Protein AF-A0A956RIC8-F1 (afdb_monomer)

Structure (mmCIF, N/CA/C/O backbone):
data_AF-A0A956RIC8-F1
#
_entry.id   AF-A0A956RIC8-F1
#
loop_
_atom_site.group_PDB
_atom_site.id
_atom_site.type_symbol
_atom_site.label_atom_id
_atom_site.label_alt_id
_atom_site.label_comp_id
_atom_site.label_asym_id
_atom_site.label_entity_id
_atom_site.label_seq_id
_atom_site.pdbx_PDB_ins_code
_atom_site.Cartn_x
_atom_site.Cartn_y
_atom_site.Cartn_z
_atom_site.occupancy
_atom_site.B_iso_or_equiv
_atom_site.auth_seq_id
_atom_site.auth_comp_id
_atom_site.auth_asym_id
_atom_site.auth_atom_id
_atom_site.pdbx_PDB_model_num
ATOM 1 N N . GLN A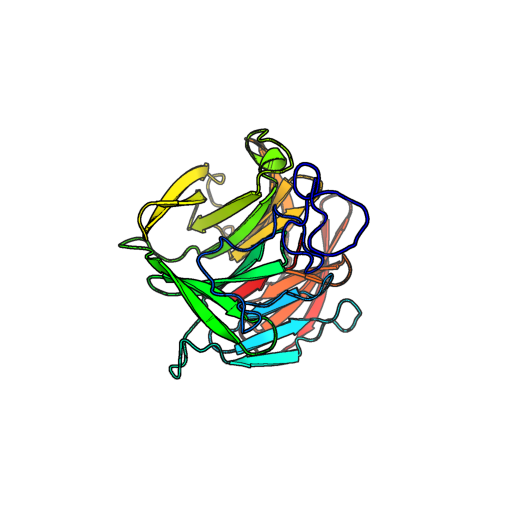 1 1 ? -23.164 -7.429 -35.133 1.00 56.31 1 GLN A N 1
ATOM 2 C CA . GLN A 1 1 ? -22.310 -7.391 -33.945 1.00 56.31 1 GLN A CA 1
ATOM 3 C C . GLN A 1 1 ? -21.106 -8.187 -34.371 1.00 56.31 1 GLN A C 1
ATOM 5 O O . GLN A 1 1 ? -21.310 -9.316 -34.809 1.00 56.31 1 GLN A O 1
ATOM 10 N N . GLU A 1 2 ? -19.976 -7.508 -34.511 1.00 66.12 2 GLU A N 1
ATOM 11 C CA . GLU A 1 2 ? -18.694 -8.196 -34.643 1.00 66.12 2 GLU A CA 1
ATOM 12 C C . GLU A 1 2 ? -18.315 -8.683 -33.236 1.00 66.12 2 GLU A C 1
ATOM 14 O O . GLU A 1 2 ? -18.907 -8.220 -32.259 1.00 66.12 2 GLU A O 1
ATOM 19 N N . ASP A 1 3 ? -17.522 -9.737 -33.209 1.00 68.31 3 ASP A N 1
ATOM 20 C CA . ASP A 1 3 ? -16.964 -10.457 -32.063 1.00 68.31 3 ASP A CA 1
ATOM 21 C C . ASP A 1 3 ? -15.498 -10.547 -32.492 1.00 68.31 3 ASP A C 1
ATOM 23 O O . ASP A 1 3 ? -15.163 -11.337 -33.382 1.00 68.31 3 ASP A O 1
ATOM 27 N N . LEU A 1 4 ? -14.728 -9.504 -32.164 1.00 66.94 4 LEU A N 1
ATOM 28 C CA . LEU A 1 4 ? -13.420 -9.255 -32.787 1.00 66.94 4 LEU A CA 1
ATOM 29 C C . LEU A 1 4 ? -12.332 -10.218 -32.302 1.00 66.94 4 LEU A C 1
ATOM 31 O O . LEU A 1 4 ? -11.297 -10.342 -32.967 1.00 66.94 4 LEU A O 1
ATOM 35 N N . ASP A 1 5 ? -12.592 -10.914 -31.207 1.00 67.06 5 ASP A N 1
ATOM 36 C CA . ASP A 1 5 ? -11.703 -11.831 -30.510 1.00 67.06 5 ASP A CA 1
ATOM 37 C C . ASP A 1 5 ? -12.203 -13.290 -30.476 1.00 67.06 5 ASP A C 1
ATOM 39 O O . ASP A 1 5 ? -11.457 -14.187 -30.071 1.00 67.06 5 ASP A O 1
ATOM 43 N N . ASP A 1 6 ? -13.391 -13.551 -31.034 1.00 72.12 6 ASP A N 1
ATOM 44 C CA . ASP A 1 6 ? -14.012 -14.869 -31.213 1.00 72.12 6 ASP A CA 1
ATOM 45 C C . ASP A 1 6 ? -14.333 -15.588 -29.875 1.00 72.12 6 ASP A C 1
ATOM 47 O O . ASP A 1 6 ? -14.319 -16.831 -29.806 1.00 72.12 6 ASP A O 1
ATOM 51 N N . ASP A 1 7 ? -14.644 -14.849 -28.804 1.00 66.88 7 ASP A N 1
ATOM 52 C CA . ASP A 1 7 ? -14.987 -15.411 -27.487 1.00 66.88 7 ASP A CA 1
ATOM 53 C C . ASP A 1 7 ? -16.476 -15.838 -27.376 1.00 66.88 7 ASP A C 1
ATOM 55 O O . ASP A 1 7 ? -16.863 -16.656 -26.523 1.00 66.88 7 ASP A O 1
ATOM 59 N N . GLY A 1 8 ? -17.308 -15.383 -28.321 1.00 74.56 8 GLY A N 1
ATOM 60 C CA . GLY A 1 8 ? -18.736 -15.675 -28.414 1.00 74.56 8 GLY A CA 1
ATOM 61 C C . GLY A 1 8 ? -19.659 -14.599 -27.827 1.00 74.56 8 GLY A C 1
ATOM 62 O O . GLY A 1 8 ? -20.890 -14.773 -27.877 1.00 74.56 8 GLY A O 1
ATOM 63 N N . LEU A 1 9 ? -19.112 -13.512 -27.287 1.00 69.88 9 LEU A N 1
ATOM 64 C CA . LEU A 1 9 ? -19.772 -12.246 -26.993 1.00 69.88 9 LEU A CA 1
ATOM 65 C C . LEU A 1 9 ? -19.537 -11.302 -28.181 1.00 69.88 9 LEU A C 1
ATOM 67 O O . LEU A 1 9 ? -18.598 -11.430 -28.938 1.00 69.88 9 LEU A O 1
ATOM 71 N N . GLY A 1 10 ? -20.480 -10.408 -28.471 1.00 71.06 10 GLY A N 1
ATOM 72 C CA . GLY A 1 10 ? -20.269 -9.451 -29.565 1.00 71.06 10 GLY A CA 1
ATOM 73 C C . GLY A 1 10 ? -19.883 -8.097 -29.000 1.00 71.06 10 GLY A C 1
ATOM 74 O O . GLY A 1 10 ? -20.582 -7.676 -28.085 1.00 71.06 10 GLY A O 1
ATOM 75 N N . ASP A 1 11 ? -18.968 -7.343 -29.618 1.00 65.62 11 ASP A N 1
ATOM 76 C CA . ASP A 1 11 ? -18.315 -6.113 -29.114 1.00 65.62 11 ASP A CA 1
ATOM 77 C C . ASP A 1 11 ? -19.235 -5.101 -28.388 1.00 65.62 11 ASP A C 1
ATOM 79 O O . ASP A 1 11 ? -18.821 -4.350 -27.514 1.00 65.62 11 ASP A O 1
ATOM 83 N N . ALA A 1 12 ? -20.513 -4.997 -28.779 1.00 62.72 12 ALA A N 1
ATOM 84 C CA . ALA A 1 12 ? -21.488 -4.093 -28.143 1.00 62.72 12 ALA A CA 1
ATOM 85 C C . ALA A 1 12 ? -22.069 -4.607 -26.806 1.00 62.72 12 ALA A C 1
ATOM 87 O O . ALA A 1 12 ? -22.770 -3.877 -26.104 1.00 62.72 12 ALA A O 1
ATOM 88 N N . CYS A 1 13 ? -21.854 -5.879 -26.507 1.00 66.00 13 CYS A N 1
ATOM 89 C CA . CYS A 1 13 ? -22.206 -6.588 -25.281 1.00 66.00 13 CYS A CA 1
ATOM 90 C C . CYS A 1 13 ? -20.977 -7.285 -24.689 1.00 66.00 13 CYS A C 1
ATOM 92 O O . CYS A 1 13 ? -21.145 -8.036 -23.730 1.00 66.00 13 CYS A O 1
ATOM 94 N N . ASP A 1 14 ? -19.810 -7.057 -25.28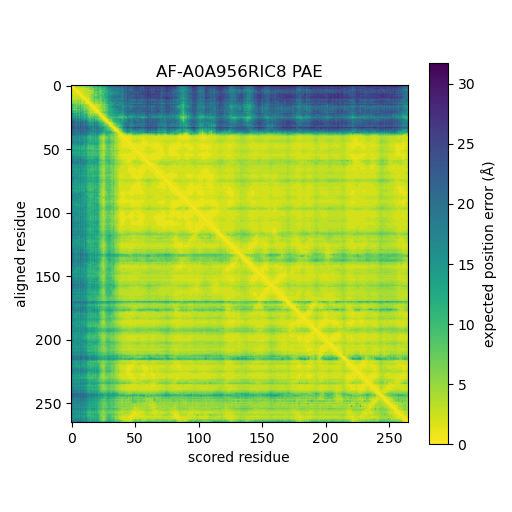8 1.00 63.50 14 ASP A N 1
ATOM 95 C CA . ASP A 1 14 ? -18.551 -7.607 -24.849 1.00 63.50 14 ASP A CA 1
ATOM 96 C C . ASP A 1 14 ? -17.974 -6.696 -23.775 1.00 63.50 14 ASP A C 1
ATOM 98 O O . ASP A 1 14 ? -17.779 -5.499 -24.033 1.00 63.50 14 ASP A O 1
ATOM 102 N N . PRO A 1 15 ? -17.817 -7.193 -22.542 1.00 65.25 15 PRO A N 1
ATOM 103 C CA . PRO A 1 15 ? -17.091 -6.467 -21.543 1.00 65.25 15 PRO A CA 1
ATOM 104 C C . PRO A 1 15 ? -15.585 -6.490 -21.804 1.00 65.25 15 PRO A C 1
ATOM 106 O O . PRO A 1 15 ? -14.951 -5.793 -21.054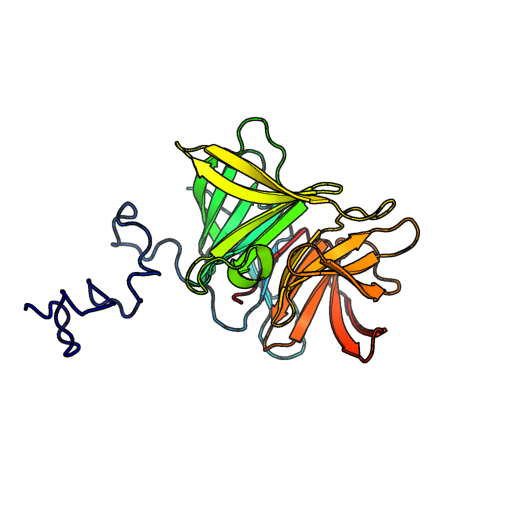 1.00 65.25 15 PRO A O 1
ATOM 109 N N . ASP A 1 16 ? -15.015 -7.208 -22.771 1.00 63.50 16 ASP A N 1
ATOM 110 C CA . ASP A 1 16 ? -13.586 -7.237 -23.139 1.00 63.50 16 ASP A CA 1
ATOM 111 C C . ASP A 1 16 ? -13.475 -6.904 -24.636 1.00 63.50 16 ASP A C 1
ATOM 113 O O . ASP A 1 16 ? -13.736 -7.727 -25.504 1.00 63.50 16 ASP A O 1
ATOM 117 N N . LYS A 1 17 ? -13.234 -5.636 -24.982 1.00 62.25 17 LYS A N 1
ATOM 118 C CA . LYS A 1 17 ? -13.501 -5.192 -26.359 1.00 62.25 17 LYS A CA 1
ATOM 119 C C . LYS A 1 17 ? -12.395 -5.578 -27.343 1.00 62.25 17 LYS A C 1
ATOM 121 O O . LYS A 1 17 ? -12.618 -5.512 -28.559 1.00 62.25 17 LYS A O 1
ATOM 126 N N . ASP A 1 18 ? -11.201 -5.871 -26.849 1.00 62.44 18 ASP A N 1
ATOM 127 C CA . ASP A 1 18 ? -10.052 -6.224 -27.676 1.00 62.44 18 ASP A CA 1
ATOM 128 C C . ASP A 1 18 ? -9.576 -7.672 -27.504 1.00 62.44 18 ASP A C 1
ATOM 130 O O . ASP A 1 18 ? -8.763 -8.127 -28.319 1.00 62.44 18 ASP A O 1
ATOM 134 N N . GLY A 1 19 ? -10.152 -8.411 -26.553 1.00 59.00 19 GLY A N 1
ATOM 135 C CA . GLY A 1 19 ? -10.019 -9.855 -26.431 1.00 59.00 19 GLY A CA 1
ATOM 136 C C . GLY A 1 19 ? -8.717 -10.321 -25.823 1.00 59.00 19 GLY A C 1
ATOM 137 O O . GLY A 1 19 ? -8.204 -11.397 -26.167 1.00 59.00 19 GLY A O 1
ATOM 138 N N . ASP A 1 20 ? -8.127 -9.498 -24.963 1.00 60.47 20 ASP A N 1
ATOM 139 C CA . ASP A 1 20 ? -6.913 -9.850 -24.238 1.00 60.47 20 ASP A CA 1
ATOM 140 C C . ASP A 1 20 ? -7.195 -10.656 -22.949 1.00 60.47 20 ASP A C 1
ATOM 142 O O . ASP A 1 20 ? -6.266 -11.174 -22.310 1.00 60.47 20 ASP A O 1
ATOM 146 N N . GLY A 1 21 ? -8.475 -10.859 -22.623 1.00 59.53 21 GLY A N 1
ATOM 147 C CA . GLY A 1 21 ? -8.969 -11.566 -21.450 1.00 59.53 21 GLY A CA 1
ATOM 148 C C . GLY A 1 21 ? -9.183 -10.666 -20.229 1.00 59.53 21 GLY A C 1
ATOM 149 O O . GLY A 1 21 ? -9.412 -11.204 -19.134 1.00 59.53 21 GLY A O 1
ATOM 150 N N . LEU A 1 22 ? -9.067 -9.339 -20.367 1.00 56.16 22 LEU A N 1
ATOM 151 C CA . LEU A 1 22 ? -9.335 -8.352 -19.324 1.00 56.16 22 LEU A CA 1
ATOM 152 C C . LEU A 1 22 ? -10.698 -7.684 -19.538 1.00 56.16 22 LEU A C 1
ATOM 154 O O . LEU A 1 22 ? -11.062 -7.237 -20.613 1.00 56.16 22 LEU A O 1
ATOM 158 N N . GLU A 1 23 ? -11.464 -7.551 -18.457 1.00 59.88 23 GLU A N 1
ATOM 159 C CA . GLU A 1 23 ? -12.694 -6.758 -18.485 1.00 59.88 23 GLU A CA 1
ATOM 160 C C . GLU A 1 23 ? -12.341 -5.287 -18.812 1.00 59.88 23 GLU A C 1
ATOM 162 O O . GLU A 1 23 ? -11.420 -4.750 -18.217 1.00 59.88 23 GLU A O 1
ATOM 167 N N . LEU A 1 24 ? -13.100 -4.605 -19.672 1.00 58.72 24 LEU A N 1
ATOM 168 C CA . LEU A 1 24 ? -13.085 -3.185 -20.079 1.00 58.72 24 LEU A CA 1
ATOM 169 C C . LEU A 1 24 ? -12.909 -2.228 -18.903 1.00 58.72 24 LEU A C 1
ATOM 171 O O . LEU A 1 24 ? -12.375 -1.133 -19.054 1.00 58.72 24 LEU A O 1
ATOM 175 N N . HIS A 1 25 ? -13.398 -2.605 -17.720 1.00 60.66 25 HIS A N 1
ATOM 176 C CA . HIS A 1 25 ? -13.208 -1.814 -16.504 1.00 60.66 25 HIS A CA 1
ATOM 177 C C . HIS A 1 25 ? -11.747 -1.814 -16.010 1.00 60.66 25 HIS A C 1
ATOM 179 O O . HIS A 1 25 ? -11.343 -0.940 -15.249 1.00 60.66 25 HIS A O 1
ATOM 185 N N . CYS A 1 26 ? -10.974 -2.786 -16.474 1.00 64.62 26 CYS A N 1
ATOM 186 C CA . CYS A 1 26 ? -9.554 -2.997 -16.271 1.00 64.62 26 CYS A CA 1
ATOM 187 C C . CYS A 1 26 ? -8.721 -2.920 -17.546 1.00 64.62 26 CYS A C 1
ATOM 189 O O . CYS A 1 26 ? -7.513 -3.148 -17.473 1.00 64.62 26 CYS A O 1
ATOM 191 N N . GLU A 1 27 ? -9.321 -2.524 -18.670 1.00 56.94 27 GLU A N 1
ATOM 192 C CA . GLU A 1 27 ? -8.553 -2.022 -19.797 1.00 56.94 27 GLU A CA 1
ATOM 193 C C . GLU A 1 27 ? -7.858 -0.736 -19.333 1.00 56.94 27 GLU A C 1
ATOM 195 O O . GLU A 1 27 ? -8.525 0.258 -19.000 1.00 56.94 27 GLU A O 1
ATOM 200 N N . PRO A 1 28 ? -6.518 -0.712 -19.262 1.00 52.00 28 PRO A N 1
ATOM 201 C CA . PRO A 1 28 ? -5.836 0.534 -19.020 1.00 52.00 28 PRO A CA 1
ATOM 202 C C . PRO A 1 28 ? -6.230 1.500 -20.127 1.00 52.00 28 PRO A C 1
ATOM 204 O O . PRO A 1 28 ? -6.234 1.146 -21.305 1.00 52.00 28 PRO A O 1
ATOM 207 N N . VAL A 1 29 ? -6.592 2.723 -19.733 1.00 49.59 29 VAL A N 1
ATOM 208 C CA . VAL A 1 29 ? -6.998 3.793 -20.648 1.00 49.59 29 VAL A CA 1
ATOM 209 C C . VAL A 1 29 ? -6.107 3.731 -21.888 1.00 49.59 29 VAL A C 1
ATOM 211 O O . VAL A 1 29 ? -4.886 3.778 -21.739 1.00 49.59 29 VAL A O 1
ATOM 214 N N . ALA A 1 30 ? -6.710 3.632 -23.078 1.00 45.97 30 ALA A N 1
ATOM 215 C CA . ALA A 1 30 ? -6.096 3.449 -24.407 1.00 45.97 30 ALA A CA 1
ATOM 216 C C . ALA A 1 30 ? -4.967 4.445 -24.806 1.00 45.97 30 ALA A C 1
ATOM 218 O O . ALA A 1 30 ? -4.598 4.569 -25.972 1.00 45.97 30 ALA A O 1
ATOM 219 N N . ALA A 1 31 ? -4.444 5.216 -23.854 1.00 45.31 31 ALA A N 1
ATOM 220 C CA . ALA A 1 31 ? -3.236 6.018 -23.909 1.00 45.31 31 ALA A CA 1
ATOM 221 C C . ALA A 1 31 ? -1.935 5.198 -23.784 1.00 45.31 31 ALA A C 1
ATOM 223 O O . ALA A 1 31 ? -0.868 5.742 -24.079 1.00 45.31 31 ALA A O 1
ATOM 224 N N . TRP A 1 32 ? -1.985 3.934 -23.356 1.00 53.81 32 TRP A N 1
ATOM 225 C CA . TRP A 1 32 ? -0.826 3.039 -23.399 1.00 53.81 32 TRP A CA 1
ATOM 226 C C . TRP A 1 32 ? -0.926 2.194 -24.666 1.00 53.81 32 TRP A C 1
ATOM 228 O O . TRP A 1 32 ? -1.690 1.248 -24.721 1.00 53.81 32 TRP A O 1
ATOM 238 N N . ASP A 1 33 ? -0.203 2.590 -25.712 1.00 50.31 33 ASP A N 1
ATOM 239 C CA . ASP A 1 33 ? -0.069 1.822 -26.957 1.00 50.31 33 ASP A CA 1
ATOM 240 C C . ASP A 1 33 ? 0.446 0.405 -26.600 1.00 50.31 33 ASP A C 1
ATOM 242 O O . ASP A 1 33 ? 1.587 0.250 -26.154 1.00 50.31 33 ASP A O 1
ATOM 246 N N . LEU A 1 34 ? -0.448 -0.590 -26.671 1.00 48.19 34 LEU A N 1
ATOM 247 C CA . LEU A 1 34 ? -0.428 -1.883 -25.958 1.00 48.19 34 LEU A CA 1
ATOM 248 C C . LEU A 1 34 ? 0.622 -2.906 -26.436 1.00 48.19 34 LEU A C 1
ATOM 250 O O . LEU A 1 34 ? 0.563 -4.072 -26.058 1.00 48.19 34 LEU A O 1
ATOM 254 N N . ASP A 1 35 ? 1.633 -2.510 -27.204 1.00 56.84 35 ASP A N 1
ATOM 255 C CA . ASP A 1 35 ? 2.585 -3.479 -27.769 1.00 56.84 35 ASP A CA 1
ATOM 256 C C . ASP A 1 35 ? 3.532 -4.127 -26.725 1.00 56.84 35 ASP A C 1
ATOM 258 O O . ASP A 1 35 ? 4.197 -5.113 -27.040 1.00 56.84 35 ASP A O 1
ATOM 262 N N . ASP A 1 36 ? 3.588 -3.634 -25.476 1.00 59.72 36 ASP A N 1
ATOM 263 C CA . ASP A 1 36 ? 4.657 -3.986 -24.519 1.00 59.72 36 ASP A CA 1
ATOM 264 C C . ASP A 1 36 ? 4.210 -4.468 -23.114 1.00 59.72 36 ASP A C 1
ATOM 266 O O . ASP A 1 36 ? 5.053 -4.534 -22.215 1.00 59.72 36 ASP A O 1
ATOM 270 N N . ALA A 1 37 ? 2.932 -4.810 -22.887 1.00 64.31 37 ALA A N 1
ATOM 271 C CA . ALA A 1 37 ? 2.438 -5.318 -21.589 1.00 64.31 37 ALA A CA 1
ATOM 272 C C . ALA A 1 37 ? 2.772 -4.409 -20.380 1.00 64.31 37 ALA A C 1
ATOM 274 O O . ALA A 1 37 ? 3.133 -4.876 -19.301 1.00 64.31 37 ALA A O 1
ATOM 275 N N . ARG A 1 38 ? 2.686 -3.085 -20.558 1.00 77.81 38 ARG A N 1
ATOM 276 C CA . ARG A 1 38 ? 2.983 -2.090 -19.515 1.00 77.81 38 ARG A CA 1
ATOM 277 C C . ARG A 1 38 ? 1.689 -1.596 -18.872 1.00 77.81 38 ARG A C 1
ATOM 279 O O . ARG A 1 38 ? 0.761 -1.282 -19.611 1.00 77.81 38 ARG A O 1
ATOM 286 N N . PRO A 1 39 ? 1.638 -1.448 -17.540 1.00 84.25 39 PRO A N 1
ATOM 287 C CA . PRO A 1 39 ? 2.655 -1.772 -16.540 1.00 84.25 39 PRO A CA 1
ATOM 288 C C . PRO A 1 39 ? 2.661 -3.252 -16.130 1.00 84.25 39 PRO A C 1
ATOM 290 O O . PRO A 1 39 ? 3.413 -3.610 -15.243 1.00 84.25 39 PRO A O 1
ATOM 293 N N . GLY A 1 40 ? 1.876 -4.131 -16.747 1.00 88.38 40 GLY A N 1
ATOM 294 C CA . GLY A 1 40 ? 1.755 -5.526 -16.317 1.00 88.38 40 GLY A CA 1
ATOM 295 C C . GLY A 1 40 ? 0.803 -5.675 -15.126 1.00 88.38 40 GLY A C 1
ATOM 296 O O . GLY A 1 40 ? 0.250 -4.693 -14.632 1.00 88.38 40 GLY A O 1
ATOM 297 N N . VAL A 1 41 ? 0.590 -6.915 -14.679 1.00 90.88 41 VAL A N 1
ATOM 298 C CA . VAL A 1 41 ? -0.444 -7.257 -13.686 1.00 90.88 41 VAL A CA 1
ATOM 299 C C . VAL A 1 41 ? 0.185 -7.942 -12.477 1.00 90.88 41 VAL A C 1
ATOM 301 O O . VAL A 1 41 ? 0.888 -8.946 -12.603 1.00 90.88 41 VAL A O 1
ATOM 304 N N . ALA A 1 42 ? -0.062 -7.394 -11.289 1.00 94.75 42 ALA A N 1
ATOM 305 C CA . ALA A 1 42 ? 0.389 -7.947 -10.023 1.00 94.75 42 ALA A CA 1
ATOM 306 C C . ALA A 1 42 ? -0.240 -9.327 -9.779 1.00 94.75 42 ALA A C 1
ATOM 308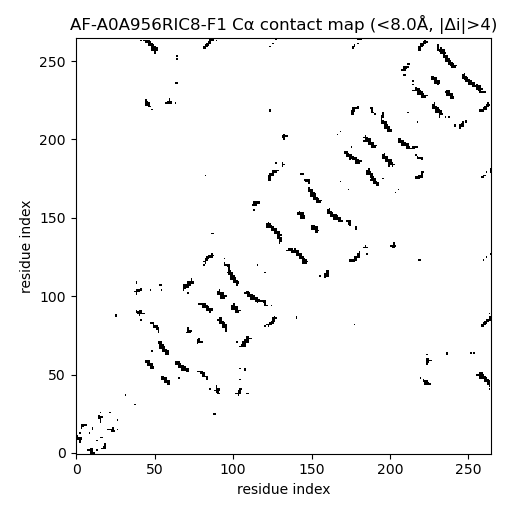 O O . ALA A 1 42 ? -1.437 -9.543 -9.993 1.00 94.75 42 ALA A O 1
ATOM 309 N N . ALA A 1 43 ? 0.568 -10.274 -9.302 1.00 94.31 43 ALA A N 1
ATOM 310 C CA . ALA A 1 43 ? 0.108 -11.634 -9.065 1.00 94.31 43 ALA A CA 1
ATOM 311 C C . ALA A 1 43 ? -0.964 -11.670 -7.953 1.00 94.31 43 ALA A C 1
ATOM 313 O O . ALA A 1 43 ? -0.775 -11.066 -6.892 1.00 94.31 43 ALA A O 1
ATOM 314 N N . PRO A 1 44 ? -2.082 -12.396 -8.141 1.00 92.62 44 PRO A N 1
ATOM 315 C CA . PRO A 1 44 ? -3.136 -12.469 -7.136 1.00 92.62 44 PRO A CA 1
ATOM 316 C C . PRO A 1 44 ? -2.651 -13.183 -5.869 1.00 92.62 44 PRO A C 1
ATOM 318 O O . PRO A 1 44 ? -1.906 -14.163 -5.928 1.00 92.62 44 PRO A O 1
ATOM 321 N N . GLY A 1 45 ? -3.104 -12.702 -4.709 1.00 94.88 45 GLY A N 1
ATOM 322 C CA . GLY A 1 45 ? -2.761 -13.270 -3.403 1.00 94.88 45 GLY A CA 1
ATOM 323 C C . GLY A 1 45 ? -1.310 -13.052 -2.959 1.00 94.88 45 GLY A C 1
ATOM 324 O O . GLY A 1 45 ? -0.932 -13.567 -1.908 1.00 94.88 45 GLY A O 1
ATOM 325 N N . VAL A 1 46 ? -0.509 -12.313 -3.728 1.00 97.00 46 VAL A N 1
ATOM 326 C CA . VAL A 1 46 ? 0.857 -11.906 -3.381 1.00 97.00 46 VAL A CA 1
ATOM 327 C C . VAL A 1 46 ? 0.816 -10.504 -2.775 1.00 97.00 46 VAL A C 1
ATOM 329 O O . VAL A 1 46 ? 0.098 -9.636 -3.272 1.00 97.00 46 VAL A O 1
ATOM 332 N N . ALA A 1 47 ? 1.614 -10.276 -1.731 1.00 97.94 47 ALA A N 1
ATOM 333 C CA . ALA A 1 47 ? 1.897 -8.921 -1.267 1.00 97.94 47 ALA A CA 1
ATOM 334 C C . ALA A 1 47 ? 3.167 -8.393 -1.940 1.00 97.94 47 ALA A C 1
ATOM 336 O O . ALA A 1 47 ? 4.164 -9.108 -2.062 1.00 97.94 47 ALA A O 1
ATOM 337 N N . TYR A 1 48 ? 3.133 -7.131 -2.342 1.00 98.38 48 TYR A N 1
ATOM 338 C CA . TYR A 1 48 ? 4.266 -6.378 -2.852 1.00 98.38 48 TYR A CA 1
ATOM 339 C C . TYR A 1 48 ? 4.695 -5.363 -1.803 1.00 98.38 48 TYR A C 1
ATOM 341 O O . TYR A 1 48 ? 3.857 -4.743 -1.159 1.00 98.38 48 TYR A O 1
ATOM 349 N N . VAL A 1 49 ? 5.999 -5.213 -1.613 1.00 98.06 49 VAL A N 1
ATOM 350 C CA . VAL A 1 49 ? 6.576 -4.370 -0.559 1.00 98.06 49 VAL A CA 1
ATOM 351 C C . VAL A 1 49 ? 7.803 -3.632 -1.067 1.00 98.06 49 VAL A C 1
ATOM 353 O O . VAL A 1 49 ? 8.508 -4.132 -1.944 1.00 98.06 49 VAL A O 1
ATOM 356 N N . THR A 1 50 ? 8.061 -2.446 -0.520 1.00 98.19 50 THR A N 1
ATOM 357 C CA . THR A 1 50 ? 9.194 -1.591 -0.897 1.00 98.19 50 THR A CA 1
ATOM 358 C C . THR A 1 50 ? 10.009 -1.165 0.322 1.00 98.19 50 THR A C 1
ATOM 360 O O . THR A 1 50 ? 9.463 -0.890 1.390 1.00 98.19 50 THR A O 1
ATOM 363 N N . ASP A 1 51 ? 11.329 -1.078 0.151 1.00 97.50 51 ASP A N 1
ATOM 364 C CA . ASP A 1 51 ? 12.249 -0.417 1.093 1.00 97.50 51 ASP A CA 1
ATOM 365 C C . ASP A 1 51 ? 12.575 1.042 0.692 1.00 97.50 51 ASP A C 1
ATOM 367 O O . ASP A 1 51 ? 13.371 1.741 1.330 1.00 97.50 51 ASP A O 1
ATOM 371 N N . GLY A 1 52 ? 11.965 1.517 -0.394 1.00 97.31 52 GLY A N 1
ATOM 372 C CA . GLY A 1 52 ? 12.308 2.757 -1.076 1.00 97.31 52 GLY A CA 1
ATOM 373 C C . GLY A 1 52 ? 12.923 2.508 -2.447 1.00 97.31 52 GLY A C 1
ATOM 374 O O . GLY A 1 52 ? 12.469 3.076 -3.429 1.00 97.31 52 GLY A O 1
ATOM 375 N N . ALA A 1 53 ? 13.951 1.671 -2.546 1.00 97.94 53 ALA A N 1
ATOM 376 C CA . ALA A 1 53 ? 14.730 1.498 -3.775 1.00 97.94 53 ALA A CA 1
ATOM 377 C C . ALA A 1 53 ? 14.368 0.222 -4.547 1.00 97.94 53 ALA A C 1
ATOM 379 O O . ALA A 1 53 ? 14.522 0.162 -5.770 1.00 97.94 53 ALA A O 1
ATOM 380 N N . GLN A 1 54 ? 13.913 -0.803 -3.836 1.00 98.38 54 GLN A N 1
ATOM 381 C CA . GLN A 1 54 ? 13.755 -2.154 -4.339 1.00 98.38 54 GLN A CA 1
ATOM 382 C C . GLN A 1 54 ? 12.331 -2.655 -4.079 1.00 98.38 54 GLN A C 1
ATOM 384 O O . GLN A 1 54 ? 11.794 -2.527 -2.981 1.00 98.38 54 GLN A O 1
ATOM 389 N N . LEU A 1 55 ? 11.743 -3.266 -5.106 1.00 98.56 55 LEU A N 1
ATOM 390 C CA . LEU A 1 55 ? 10.500 -4.018 -5.023 1.00 98.56 55 LEU A CA 1
ATOM 391 C C . LEU A 1 55 ? 10.787 -5.431 -4.517 1.00 98.56 55 LEU A C 1
ATOM 393 O O . LEU A 1 55 ? 11.703 -6.117 -4.995 1.00 98.56 55 LEU A O 1
ATOM 397 N N . TYR A 1 56 ? 9.946 -5.875 -3.597 1.00 98.50 56 TYR A N 1
ATOM 398 C CA . TYR A 1 56 ? 9.918 -7.212 -3.035 1.00 98.50 56 TYR A CA 1
ATOM 399 C C . TYR A 1 56 ? 8.528 -7.816 -3.214 1.00 98.50 56 TYR A C 1
ATOM 401 O O . TYR A 1 56 ? 7.529 -7.103 -3.310 1.00 98.50 56 TYR A O 1
ATOM 409 N N . ARG A 1 57 ? 8.468 -9.146 -3.215 1.00 97.62 57 ARG A N 1
ATOM 410 C CA . ARG A 1 57 ? 7.224 -9.917 -3.177 1.00 97.62 57 ARG A CA 1
ATOM 411 C C . ARG A 1 57 ? 7.204 -10.841 -1.967 1.00 97.62 57 ARG A C 1
ATOM 413 O O . ARG A 1 57 ? 8.240 -11.391 -1.594 1.00 97.62 57 ARG A O 1
ATOM 420 N N . VAL A 1 58 ? 6.028 -11.065 -1.403 1.00 97.94 58 VAL A N 1
ATOM 421 C CA . VAL A 1 58 ? 5.792 -12.032 -0.330 1.00 97.94 58 VAL A CA 1
ATOM 422 C C . VAL A 1 58 ? 4.831 -13.092 -0.842 1.00 97.94 58 VAL A C 1
ATOM 424 O O . VAL A 1 58 ? 3.701 -12.790 -1.227 1.00 97.94 58 VAL A O 1
ATOM 427 N N . ASP A 1 59 ? 5.296 -14.340 -0.850 1.00 96.75 59 ASP A N 1
ATOM 428 C CA . ASP A 1 59 ? 4.499 -15.477 -1.300 1.00 96.75 59 ASP A CA 1
ATOM 429 C C . ASP A 1 59 ? 3.232 -15.646 -0.434 1.00 96.75 59 ASP A C 1
ATOM 431 O O . ASP A 1 59 ? 3.274 -15.401 0.774 1.00 96.75 59 ASP A O 1
ATOM 435 N N . PRO A 1 60 ? 2.115 -16.145 -1.003 1.00 95.00 60 PRO A N 1
ATOM 436 C CA . PRO A 1 60 ? 0.847 -16.330 -0.285 1.00 95.00 60 PRO A CA 1
ATOM 437 C C . PRO A 1 60 ? 0.909 -17.353 0.854 1.00 95.00 60 PRO A C 1
ATOM 439 O O . PRO A 1 60 ? -0.063 -17.530 1.579 1.00 95.00 60 PRO A O 1
ATOM 442 N N . ASN A 1 61 ? 2.015 -18.082 0.985 1.00 94.44 61 ASN A N 1
ATOM 443 C CA . ASN A 1 61 ? 2.172 -19.138 1.969 1.00 94.44 61 ASN A CA 1
ATOM 444 C C . ASN A 1 61 ? 3.334 -18.806 2.915 1.00 94.44 61 ASN A C 1
ATOM 446 O O . ASN A 1 61 ? 4.324 -18.205 2.483 1.00 94.44 61 ASN A O 1
ATOM 450 N N . PRO A 1 62 ? 3.278 -19.267 4.178 1.00 93.56 62 PRO A N 1
ATOM 451 C CA . PRO A 1 62 ? 4.415 -19.199 5.082 1.00 93.56 62 PRO A CA 1
ATOM 452 C C . PRO A 1 62 ? 5.690 -19.755 4.417 1.00 93.56 62 PRO A C 1
ATOM 454 O O . PRO A 1 62 ? 5.620 -20.755 3.694 1.00 93.56 62 PRO A O 1
ATOM 457 N N . PRO A 1 63 ? 6.861 -19.146 4.665 1.00 95.94 63 PRO A N 1
ATOM 458 C CA . PRO A 1 63 ? 7.155 -18.321 5.836 1.00 95.94 63 PRO A CA 1
ATOM 459 C C . PRO A 1 63 ? 6.991 -16.802 5.642 1.00 95.94 63 PRO A C 1
ATOM 461 O O . PRO A 1 63 ? 7.575 -16.069 6.421 1.00 95.94 63 PRO A O 1
ATOM 464 N N . TYR A 1 64 ? 6.270 -16.305 4.628 1.00 95.88 64 TYR A N 1
ATOM 465 C CA . TYR A 1 64 ? 6.057 -14.857 4.405 1.00 95.88 64 TYR A CA 1
ATOM 466 C C . TYR A 1 64 ? 7.343 -14.007 4.396 1.00 95.88 64 TYR A C 1
ATOM 468 O O . TYR A 1 64 ? 7.348 -12.848 4.804 1.00 95.88 64 TYR A O 1
ATOM 476 N N . VAL A 1 65 ? 8.451 -14.585 3.931 1.00 96.00 65 VAL A N 1
ATOM 477 C CA . VAL A 1 65 ? 9.732 -13.882 3.823 1.00 96.00 65 VAL A CA 1
ATOM 478 C C . VAL A 1 65 ? 9.746 -13.092 2.512 1.00 96.00 65 VAL A C 1
ATOM 480 O O . VAL A 1 65 ? 9.613 -13.716 1.454 1.00 96.00 65 VAL A O 1
ATOM 483 N N . PRO A 1 66 ? 9.942 -11.760 2.548 1.00 97.50 66 PRO A N 1
ATOM 484 C CA . PRO A 1 66 ? 10.053 -10.957 1.337 1.00 97.50 66 PRO A CA 1
ATOM 485 C C . PRO A 1 66 ? 11.213 -11.419 0.446 1.00 97.50 66 PRO A C 1
ATOM 487 O O . PRO A 1 66 ? 12.345 -11.596 0.900 1.00 97.50 66 PRO A O 1
ATOM 490 N N . GLN A 1 67 ? 10.929 -11.612 -0.840 1.00 97.69 67 GLN A N 1
ATOM 491 C CA . GLN A 1 67 ? 11.898 -11.970 -1.874 1.00 97.69 67 GLN A CA 1
ATOM 492 C C . GLN A 1 67 ? 12.125 -10.765 -2.792 1.00 97.69 67 GLN A C 1
ATOM 494 O O . GLN A 1 67 ? 11.141 -10.180 -3.249 1.00 97.69 67 GLN A O 1
ATOM 499 N N . PRO A 1 68 ? 13.380 -10.390 -3.097 1.00 98.12 68 PRO A N 1
ATOM 500 C CA . PRO A 1 68 ? 13.647 -9.281 -4.003 1.00 98.12 68 PRO A CA 1
ATOM 501 C C . PRO A 1 68 ? 13.133 -9.605 -5.408 1.00 98.12 68 PRO A C 1
ATOM 503 O O . PRO A 1 68 ? 13.330 -10.714 -5.910 1.00 98.12 68 PRO A O 1
ATOM 506 N N . VAL A 1 69 ? 12.495 -8.619 -6.034 1.00 98.06 69 VAL A N 1
ATOM 507 C CA . VAL A 1 69 ? 1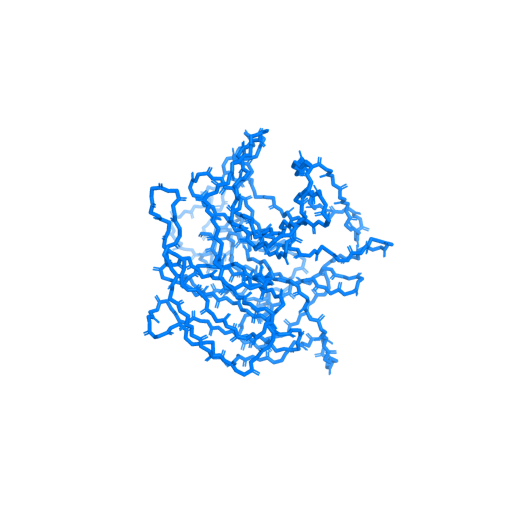1.994 -8.686 -7.410 1.00 98.06 69 VAL A CA 1
ATOM 508 C C . VAL A 1 69 ? 12.886 -7.854 -8.326 1.00 98.06 69 VAL A C 1
ATOM 510 O O . VAL A 1 69 ? 13.706 -8.411 -9.052 1.00 98.06 69 VAL A O 1
ATOM 513 N N . ALA A 1 70 ? 12.793 -6.524 -8.244 1.00 98.00 70 ALA A N 1
ATOM 514 C CA . ALA A 1 70 ? 13.573 -5.600 -9.064 1.00 98.00 70 ALA A CA 1
ATOM 515 C C . ALA A 1 70 ? 13.737 -4.223 -8.401 1.00 98.00 70 ALA A C 1
ATOM 517 O O . ALA A 1 70 ? 12.937 -3.841 -7.552 1.00 98.00 70 ALA A O 1
ATOM 518 N N . ALA A 1 71 ? 14.780 -3.486 -8.778 1.00 98.38 71 ALA A N 1
ATOM 519 C CA . ALA A 1 71 ? 14.930 -2.090 -8.373 1.00 98.38 71 ALA A CA 1
ATOM 520 C C . ALA A 1 71 ? 13.936 -1.209 -9.141 1.00 98.38 71 ALA A C 1
ATOM 522 O O . ALA A 1 71 ? 13.662 -1.476 -10.313 1.00 98.38 71 ALA A O 1
ATOM 523 N N . PHE A 1 72 ? 13.436 -0.145 -8.514 1.00 98.38 72 PHE A N 1
ATOM 524 C CA . PHE A 1 72 ? 12.547 0.783 -9.206 1.00 98.38 72 PHE A CA 1
ATOM 525 C C . PHE A 1 72 ? 13.319 1.679 -10.174 1.00 98.38 72 PHE A C 1
ATOM 527 O O . PHE A 1 72 ? 14.342 2.273 -9.817 1.00 98.38 72 PHE A O 1
ATOM 534 N N . THR A 1 73 ? 12.816 1.807 -11.402 1.00 97.81 73 THR A N 1
ATOM 535 C CA . THR A 1 73 ? 13.430 2.644 -12.443 1.00 97.81 73 THR A CA 1
ATOM 536 C C . THR A 1 73 ? 12.392 3.447 -13.215 1.00 97.81 73 THR A C 1
ATOM 538 O O . THR A 1 73 ? 11.288 2.974 -13.424 1.00 97.81 73 THR A O 1
ATOM 541 N N . GLU A 1 74 ? 12.727 4.647 -13.676 1.00 95.56 74 GLU A N 1
ATOM 542 C CA . GLU A 1 74 ? 11.948 5.410 -14.657 1.00 95.56 74 GLU A CA 1
ATOM 543 C C . GLU A 1 74 ? 12.840 5.654 -15.880 1.00 95.56 74 GLU A C 1
ATOM 545 O O . GLU A 1 74 ? 13.822 6.398 -15.829 1.00 95.56 74 GLU A O 1
ATOM 550 N N . GLY A 1 75 ? 12.552 4.955 -16.981 1.00 93.06 75 GLY A N 1
ATOM 551 C CA . GLY A 1 75 ? 13.518 4.823 -18.072 1.00 93.06 75 GLY A CA 1
ATOM 552 C C . GLY A 1 75 ? 14.770 4.076 -17.601 1.00 93.06 75 GLY A C 1
ATOM 553 O O . GLY A 1 75 ? 14.672 2.929 -17.177 1.00 93.06 75 GLY A O 1
ATOM 554 N N . ASP A 1 76 ? 15.930 4.732 -17.663 1.00 95.81 76 ASP A N 1
ATOM 555 C CA . ASP A 1 76 ? 17.214 4.182 -17.198 1.00 95.81 76 ASP A CA 1
ATOM 556 C C . ASP A 1 76 ? 17.628 4.715 -15.809 1.00 95.81 76 ASP A C 1
ATOM 558 O O . ASP A 1 76 ? 18.705 4.385 -15.304 1.00 95.81 76 ASP A O 1
ATOM 562 N N . GLU A 1 77 ? 16.812 5.574 -15.189 1.00 97.69 77 GLU A N 1
ATOM 563 C CA . GLU A 1 77 ? 17.135 6.214 -13.913 1.00 97.69 77 GLU A CA 1
ATOM 564 C C . GLU A 1 77 ? 16.517 5.450 -12.744 1.00 97.69 77 GLU A C 1
ATOM 566 O O . GLU A 1 77 ? 15.332 5.134 -12.759 1.00 97.69 77 GLU A O 1
ATOM 571 N N . ALA A 1 78 ? 17.305 5.173 -11.704 1.00 98.00 78 ALA A N 1
ATOM 572 C CA . ALA A 1 78 ? 16.778 4.608 -10.466 1.00 98.00 78 ALA A CA 1
ATOM 573 C C . ALA A 1 78 ? 15.899 5.639 -9.742 1.00 98.00 78 ALA A C 1
ATOM 575 O O . ALA A 1 78 ? 16.291 6.801 -9.596 1.00 98.00 78 ALA A O 1
ATOM 576 N N . VAL A 1 79 ? 14.741 5.206 -9.246 1.00 98.12 79 VAL A N 1
ATOM 577 C CA . VAL A 1 79 ? 13.806 6.055 -8.494 1.00 98.12 79 VAL A CA 1
ATOM 578 C C . VAL A 1 79 ? 13.525 5.465 -7.115 1.00 98.12 79 VAL A C 1
ATOM 580 O O . VAL A 1 79 ? 13.683 4.268 -6.905 1.00 98.12 79 VAL A O 1
ATOM 583 N N . SER A 1 80 ? 13.125 6.316 -6.166 1.00 97.75 80 SER A N 1
ATOM 584 C CA . SER A 1 80 ? 12.704 5.882 -4.831 1.00 97.75 80 SER A CA 1
ATOM 585 C C . SER A 1 80 ? 11.182 5.896 -4.738 1.00 97.75 80 SER A C 1
ATOM 587 O O . SER A 1 80 ? 10.593 6.962 -4.890 1.00 97.75 80 SER A O 1
ATOM 589 N N . VAL A 1 81 ? 10.561 4.755 -4.452 1.00 97.94 81 VAL A N 1
ATOM 590 C CA . VAL A 1 81 ? 9.114 4.590 -4.259 1.00 97.94 81 VAL A CA 1
ATOM 591 C C . VAL A 1 81 ? 8.813 4.453 -2.769 1.00 97.94 81 VAL A C 1
ATOM 593 O O . VAL A 1 81 ? 9.309 3.539 -2.114 1.00 97.94 81 VAL A O 1
ATOM 596 N N . LEU A 1 82 ? 8.039 5.398 -2.241 1.00 96.81 82 LEU A N 1
ATOM 597 C CA . LEU A 1 82 ? 7.733 5.545 -0.819 1.00 96.81 82 LEU A CA 1
ATOM 598 C C . LEU A 1 82 ? 6.570 4.646 -0.400 1.00 96.81 82 LEU A C 1
ATOM 600 O O . LEU A 1 82 ? 6.757 3.838 0.495 1.00 96.81 82 LEU A O 1
ATOM 604 N N . GLU A 1 83 ? 5.444 4.738 -1.108 1.00 97.12 83 GLU A N 1
ATOM 605 C CA . GLU A 1 83 ? 4.250 3.917 -0.869 1.00 97.12 83 GLU A CA 1
ATOM 606 C C . GLU A 1 83 ? 3.861 3.151 -2.124 1.00 97.12 83 GLU A C 1
ATOM 608 O O . GLU A 1 83 ? 4.178 3.578 -3.242 1.00 97.12 83 GLU A O 1
ATOM 613 N N . LEU A 1 84 ? 3.145 2.045 -1.931 1.00 97.81 84 LEU A N 1
ATOM 614 C CA . LEU A 1 84 ? 2.597 1.215 -2.997 1.00 97.81 84 LEU A CA 1
ATOM 615 C C . LEU A 1 84 ? 1.081 1.119 -2.851 1.00 97.81 84 LEU A C 1
ATOM 617 O O . LEU A 1 84 ? 0.557 1.126 -1.751 1.00 97.81 84 LEU A O 1
ATOM 621 N N . ALA A 1 85 ? 0.381 0.965 -3.967 1.00 97.31 85 ALA A N 1
ATOM 622 C CA . ALA A 1 85 ? -1.021 0.570 -3.987 1.00 97.31 85 ALA A CA 1
ATOM 623 C C . ALA A 1 85 ? -1.255 -0.343 -5.189 1.00 97.31 85 ALA A C 1
ATOM 625 O O . ALA A 1 85 ? -0.534 -0.258 -6.178 1.00 97.31 85 ALA A O 1
ATOM 626 N N . ILE A 1 86 ? -2.237 -1.232 -5.124 1.00 96.44 86 ILE A N 1
ATOM 627 C CA . ILE A 1 86 ? -2.620 -2.067 -6.265 1.00 96.44 86 ILE A CA 1
ATOM 628 C C . ILE A 1 86 ? -4.104 -1.842 -6.489 1.00 96.44 86 ILE A C 1
ATOM 630 O O . ILE A 1 86 ? -4.878 -2.012 -5.553 1.00 96.44 86 ILE A O 1
ATOM 634 N N . ASP A 1 87 ? -4.468 -1.434 -7.700 1.00 94.00 87 ASP A N 1
ATOM 635 C CA . ASP A 1 87 ? -5.871 -1.276 -8.077 1.00 94.00 87 ASP A CA 1
ATOM 636 C C . ASP A 1 87 ? -6.534 -2.645 -8.308 1.00 94.00 87 ASP A C 1
ATOM 638 O O . ASP A 1 87 ? -5.881 -3.699 -8.362 1.00 94.00 87 ASP A O 1
ATOM 642 N N . ARG A 1 88 ? -7.853 -2.656 -8.482 1.00 90.31 88 ARG A N 1
ATOM 643 C CA . ARG A 1 88 ? -8.619 -3.886 -8.741 1.00 90.31 88 ARG A CA 1
ATOM 644 C C . ARG A 1 88 ? -8.173 -4.650 -9.993 1.00 90.31 88 ARG A C 1
ATOM 646 O O . ARG A 1 88 ? -8.418 -5.860 -10.100 1.00 90.31 88 ARG A O 1
ATOM 653 N N . CYS A 1 89 ? -7.508 -3.961 -10.913 1.00 88.56 89 CYS A N 1
ATOM 654 C CA . CYS A 1 89 ? -6.990 -4.484 -12.171 1.00 88.56 89 CYS A CA 1
ATOM 655 C C . CYS A 1 89 ? -5.599 -5.105 -12.014 1.00 88.56 89 CYS A C 1
ATOM 657 O O . CYS A 1 89 ? -5.115 -5.798 -12.906 1.00 88.56 89 CYS A O 1
ATOM 659 N N . GLY A 1 90 ? -4.990 -4.949 -10.838 1.00 92.12 90 GLY A N 1
ATOM 660 C CA . GLY A 1 90 ? -3.670 -5.467 -10.529 1.00 92.12 90 GLY A CA 1
ATOM 661 C C . GLY A 1 90 ? -2.545 -4.542 -10.984 1.00 92.12 90 GLY A C 1
ATOM 662 O O . GLY A 1 90 ? -1.389 -4.963 -10.950 1.00 92.12 90 GLY A O 1
ATOM 663 N N . VAL A 1 91 ? -2.831 -3.304 -11.390 1.00 93.31 91 VAL A N 1
ATOM 664 C CA . VAL A 1 91 ? -1.785 -2.331 -11.697 1.00 93.31 91 VAL A CA 1
ATOM 665 C C . VAL A 1 91 ? -1.139 -1.885 -10.392 1.00 93.31 91 VAL A C 1
ATOM 667 O O . VAL A 1 91 ? -1.776 -1.293 -9.516 1.00 93.31 91 VAL A O 1
ATOM 670 N N . LEU A 1 92 ? 0.161 -2.153 -10.274 1.00 96.44 92 LEU A N 1
ATOM 671 C CA . LEU A 1 92 ? 0.962 -1.681 -9.158 1.00 96.44 92 LEU A CA 1
ATOM 672 C C . LEU A 1 92 ? 1.244 -0.190 -9.339 1.00 96.44 92 LEU A C 1
ATOM 674 O O . LEU A 1 92 ? 1.956 0.230 -10.248 1.00 96.44 92 LEU A O 1
ATOM 678 N N . HIS A 1 93 ? 0.699 0.608 -8.443 1.00 97.06 93 HIS A N 1
ATOM 679 C CA . HIS A 1 93 ? 0.960 2.026 -8.320 1.00 97.06 93 HIS A CA 1
ATOM 680 C C . HIS A 1 93 ? 2.010 2.267 -7.243 1.00 97.06 93 HIS A C 1
ATOM 682 O O . HIS A 1 93 ? 2.090 1.544 -6.250 1.00 97.06 93 HIS A O 1
ATOM 688 N N . GLY A 1 94 ? 2.807 3.309 -7.434 1.00 97.06 94 GLY A N 1
ATOM 689 C CA . GLY A 1 94 ? 3.760 3.775 -6.440 1.00 97.06 94 GLY A CA 1
ATOM 690 C C . GLY A 1 94 ? 3.720 5.287 -6.320 1.00 97.06 94 GLY A C 1
ATOM 691 O O . GLY A 1 94 ? 3.423 5.982 -7.291 1.00 97.06 94 GLY A O 1
ATOM 692 N N . VAL A 1 95 ? 4.051 5.823 -5.151 1.00 96.94 95 VAL A N 1
ATOM 693 C CA . VAL A 1 95 ? 4.258 7.267 -4.986 1.00 96.94 95 VAL A CA 1
ATOM 694 C C . VAL A 1 95 ? 5.711 7.562 -4.658 1.00 96.94 95 VAL A C 1
ATOM 696 O O . VAL A 1 95 ? 6.355 6.848 -3.894 1.00 96.94 95 VAL A O 1
ATOM 699 N N . ARG A 1 96 ? 6.238 8.640 -5.229 1.00 96.06 96 ARG A N 1
ATOM 700 C CA . ARG A 1 96 ? 7.544 9.197 -4.872 1.00 96.06 96 ARG A CA 1
ATOM 701 C C . ARG A 1 96 ? 7.427 10.688 -4.607 1.00 96.06 96 ARG A C 1
ATOM 703 O O . ARG A 1 96 ? 6.367 11.284 -4.797 1.00 96.06 96 ARG A O 1
ATOM 710 N N . GLU A 1 97 ? 8.537 11.315 -4.233 1.00 94.56 97 GLU A N 1
ATOM 711 C CA . GLU A 1 97 ? 8.606 12.774 -4.182 1.00 94.56 97 GLU A CA 1
ATOM 712 C C . GLU A 1 97 ? 8.185 13.378 -5.534 1.00 94.56 97 GLU A C 1
ATOM 714 O O . GLU A 1 97 ? 8.847 13.199 -6.557 1.00 94.56 97 GLU A O 1
ATOM 719 N N . GLY A 1 98 ? 7.050 14.080 -5.534 1.00 94.31 98 GLY A N 1
ATOM 720 C CA . GLY A 1 98 ? 6.563 14.852 -6.673 1.00 94.31 98 GLY A CA 1
ATOM 721 C C . GLY A 1 98 ? 5.761 14.095 -7.738 1.00 94.31 98 GLY A C 1
ATOM 722 O O . GLY A 1 98 ? 5.203 14.768 -8.604 1.00 94.31 98 GLY A O 1
ATOM 723 N N . ALA A 1 99 ? 5.646 12.760 -7.706 1.00 96.38 99 ALA A N 1
ATOM 724 C CA . ALA A 1 99 ? 4.879 12.024 -8.725 1.00 96.38 99 ALA A CA 1
ATOM 725 C C . ALA A 1 99 ? 4.194 10.735 -8.231 1.00 96.38 99 ALA A C 1
ATOM 727 O O . ALA A 1 99 ? 4.751 9.993 -7.419 1.00 96.38 99 ALA A O 1
ATOM 728 N N . LEU A 1 100 ? 3.006 10.469 -8.785 1.00 96.38 100 LEU A N 1
ATOM 729 C CA . LEU A 1 100 ? 2.350 9.162 -8.793 1.00 96.38 100 LEU A CA 1
ATOM 730 C C . LEU A 1 100 ? 2.843 8.376 -10.005 1.00 96.38 100 LEU A C 1
ATOM 732 O O . LEU A 1 100 ? 2.965 8.931 -11.100 1.00 96.38 100 LEU A O 1
ATOM 736 N N . LEU A 1 101 ? 3.112 7.095 -9.804 1.00 96.25 101 LEU A N 1
ATOM 737 C CA . LEU A 1 101 ? 3.693 6.187 -10.778 1.00 96.25 101 LEU A CA 1
ATOM 738 C C . LEU A 1 101 ? 2.769 4.981 -10.986 1.00 96.25 101 LEU A C 1
ATOM 740 O O . LEU A 1 101 ? 2.166 4.504 -10.028 1.00 96.25 101 LEU A O 1
ATOM 744 N N . ALA A 1 102 ? 2.744 4.445 -12.203 1.00 95.38 102 ALA A N 1
ATOM 745 C CA . ALA A 1 102 ? 2.461 3.031 -12.446 1.00 95.38 102 ALA A CA 1
ATOM 746 C C . ALA A 1 102 ? 3.801 2.301 -12.543 1.00 95.38 102 ALA A C 1
ATOM 748 O O . ALA A 1 102 ? 4.717 2.825 -13.172 1.00 95.38 102 ALA A O 1
ATOM 749 N N . CYS A 1 103 ? 3.933 1.119 -11.956 1.00 96.44 103 CYS A N 1
ATOM 750 C CA . CYS A 1 103 ? 5.170 0.347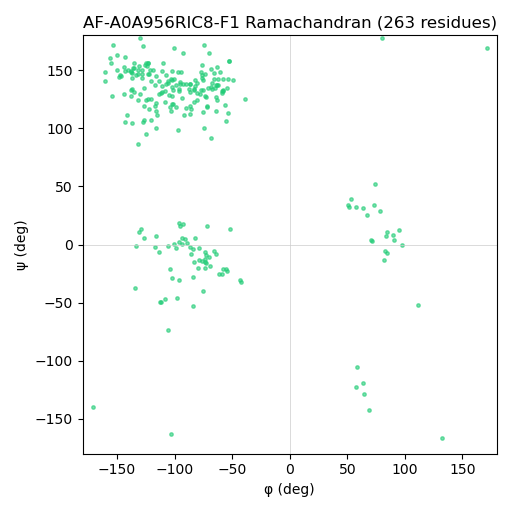 -11.918 1.00 96.44 103 CYS A CA 1
ATOM 751 C C . CYS A 1 103 ? 4.926 -1.109 -12.311 1.00 96.44 103 CYS A C 1
ATOM 753 O O . CYS A 1 103 ? 3.886 -1.683 -12.002 1.00 96.44 103 CYS A O 1
ATOM 755 N N . HIS A 1 104 ? 5.909 -1.725 -12.961 1.00 95.62 104 HIS A N 1
ATOM 756 C CA . HIS A 1 104 ? 5.823 -3.112 -13.374 1.00 95.62 104 HIS A CA 1
ATOM 757 C C . HIS A 1 104 ? 6.143 -4.057 -12.221 1.00 95.62 104 HIS A C 1
ATOM 759 O O . HIS A 1 104 ? 7.238 -3.981 -11.653 1.00 95.62 104 HIS A O 1
ATOM 765 N N . PRO A 1 105 ? 5.237 -4.989 -11.882 1.00 96.69 105 PRO A N 1
ATOM 766 C CA . PRO A 1 105 ? 5.359 -5.792 -10.674 1.00 96.69 105 PRO A CA 1
ATOM 767 C C . PRO A 1 105 ? 6.466 -6.847 -10.758 1.00 96.69 105 PRO A C 1
ATOM 769 O O . PRO A 1 105 ? 6.854 -7.383 -9.727 1.00 96.69 105 PRO A O 1
ATOM 772 N N . GLU A 1 106 ? 6.981 -7.167 -11.949 1.00 96.12 106 GLU A N 1
ATOM 773 C CA . GLU A 1 106 ? 8.060 -8.159 -12.112 1.00 96.12 106 GLU A CA 1
ATOM 774 C C . GLU A 1 106 ? 9.444 -7.555 -12.378 1.00 96.12 106 GLU A C 1
ATOM 776 O O . GLU A 1 106 ? 10.449 -8.228 -12.154 1.00 96.12 106 GLU A O 1
ATOM 781 N N . ASP A 1 107 ? 9.520 -6.311 -12.861 1.00 96.62 107 ASP A N 1
ATOM 782 C CA . ASP A 1 107 ? 10.791 -5.716 -13.300 1.00 96.62 107 ASP A CA 1
ATOM 783 C C . ASP A 1 107 ? 11.046 -4.293 -12.781 1.00 96.62 107 ASP A C 1
ATOM 785 O O . ASP A 1 107 ? 12.125 -3.749 -13.010 1.00 96.62 107 ASP A O 1
ATOM 789 N N . GLY A 1 108 ? 10.106 -3.715 -12.025 1.00 96.88 108 GLY A N 1
ATOM 790 C CA . GLY A 1 108 ? 10.290 -2.450 -11.315 1.00 96.88 108 GLY A CA 1
ATOM 791 C C . GLY A 1 108 ? 10.334 -1.207 -12.206 1.00 96.88 108 GLY A C 1
ATOM 792 O O . GLY A 1 108 ? 10.541 -0.108 -11.689 1.00 96.88 108 GLY A O 1
ATOM 793 N N . ARG A 1 109 ? 10.141 -1.323 -13.527 1.00 96.31 109 ARG A N 1
ATOM 794 C CA . ARG A 1 109 ? 10.044 -0.148 -14.406 1.00 96.31 109 ARG A CA 1
ATOM 795 C C . ARG A 1 109 ? 8.772 0.629 -14.103 1.00 96.31 109 ARG A C 1
ATOM 797 O O . ARG A 1 109 ? 7.705 0.042 -14.009 1.00 96.31 109 ARG A O 1
ATOM 804 N N . CYS A 1 110 ? 8.885 1.939 -13.985 1.00 96.25 110 CYS A N 1
ATOM 805 C CA . CYS A 1 110 ? 7.823 2.844 -13.600 1.00 96.25 110 CYS A CA 1
ATOM 806 C C . CYS A 1 110 ? 7.615 3.946 -14.642 1.00 96.25 110 CYS A C 1
ATOM 808 O O . CYS A 1 110 ? 8.537 4.350 -15.356 1.00 96.25 110 CYS A O 1
ATOM 810 N N . TRP A 1 111 ? 6.391 4.463 -14.677 1.00 94.38 111 TRP A N 1
ATOM 811 C CA . TRP A 1 111 ? 5.935 5.543 -15.542 1.00 94.38 111 TRP A CA 1
ATOM 812 C C . TRP A 1 111 ? 5.179 6.568 -14.704 1.00 94.38 111 TRP A C 1
ATOM 814 O O . TRP A 1 111 ? 4.211 6.217 -14.028 1.00 94.38 111 TRP A O 1
ATOM 824 N N . ALA A 1 112 ? 5.600 7.833 -14.745 1.00 94.62 112 ALA A N 1
ATOM 825 C CA . ALA A 1 112 ? 4.858 8.904 -14.093 1.00 94.62 112 ALA A CA 1
ATOM 826 C C . ALA A 1 112 ? 3.466 9.087 -14.718 1.00 94.62 112 ALA A C 1
ATOM 828 O O . ALA A 1 112 ? 3.335 9.286 -15.926 1.00 94.62 112 ALA A O 1
ATOM 829 N N . LEU A 1 113 ? 2.439 9.054 -13.870 1.00 92.56 113 LEU A N 1
ATOM 830 C CA . LEU A 1 113 ? 1.037 9.249 -14.241 1.00 92.56 113 LEU A CA 1
ATOM 831 C C . LEU A 1 113 ? 0.585 10.687 -13.985 1.00 92.56 113 LEU A C 1
ATOM 833 O O . LEU A 1 113 ? -0.044 11.312 -14.835 1.00 92.56 113 LEU A O 1
ATOM 837 N N . ALA A 1 114 ? 0.919 11.216 -12.808 1.00 94.25 114 ALA A N 1
ATOM 838 C CA . ALA A 1 114 ? 0.489 12.535 -12.367 1.00 94.25 114 ALA A CA 1
ATOM 839 C C . ALA A 1 114 ? 1.522 13.172 -11.435 1.00 94.25 114 ALA A C 1
ATOM 841 O O . ALA A 1 114 ? 2.223 12.487 -10.687 1.00 94.25 114 ALA A O 1
ATOM 842 N N . SER A 1 115 ? 1.593 14.501 -11.459 1.00 95.19 115 SER A N 1
ATOM 843 C CA . SER A 1 115 ? 2.396 15.282 -10.520 1.00 95.19 115 SER A CA 1
ATOM 844 C C . SER A 1 115 ? 1.666 15.446 -9.187 1.00 95.19 115 SER A C 1
ATOM 846 O O . SER A 1 115 ? 0.472 15.739 -9.158 1.00 95.19 115 SER A O 1
ATOM 848 N N . LEU A 1 116 ? 2.391 15.341 -8.074 1.00 93.06 116 LEU A N 1
ATOM 849 C CA . LEU A 1 116 ? 1.864 15.706 -6.752 1.00 93.06 116 LEU A CA 1
ATOM 850 C C . LEU A 1 116 ? 1.764 17.233 -6.570 1.00 93.06 116 LEU A C 1
ATOM 852 O O . LEU A 1 116 ? 1.126 17.709 -5.630 1.00 93.06 116 LEU A O 1
ATOM 856 N N . GLY A 1 117 ? 2.369 18.018 -7.469 1.00 90.75 117 GLY A N 1
ATOM 857 C CA . GLY A 1 117 ? 2.432 19.471 -7.358 1.00 90.75 117 GLY A CA 1
ATOM 858 C C . GLY A 1 117 ? 3.238 19.908 -6.133 1.00 90.75 117 GLY A C 1
ATOM 859 O O . GLY A 1 117 ? 4.368 19.472 -5.938 1.00 90.75 117 GLY A O 1
ATOM 860 N N . GLU A 1 118 ? 2.657 20.789 -5.316 1.00 88.75 118 GLU A N 1
ATOM 861 C CA . GLU A 1 118 ? 3.246 21.229 -4.040 1.00 88.75 118 GLU A CA 1
ATOM 862 C C . GLU A 1 118 ? 2.883 20.304 -2.865 1.00 88.75 118 GLU A C 1
ATOM 864 O O . GLU A 1 118 ? 3.324 20.538 -1.738 1.00 88.75 118 GLU A O 1
ATOM 869 N N . ASN A 1 119 ? 2.076 19.264 -3.101 1.00 88.69 119 ASN A N 1
ATOM 870 C CA . ASN A 1 119 ? 1.665 18.346 -2.048 1.00 88.69 119 ASN A CA 1
ATOM 871 C C . ASN A 1 119 ? 2.812 17.400 -1.681 1.00 88.69 119 ASN A C 1
ATOM 873 O O . ASN A 1 119 ? 3.552 16.914 -2.538 1.00 88.69 119 ASN A O 1
ATOM 877 N N . ALA A 1 120 ? 2.936 17.117 -0.386 1.00 90.94 120 ALA A N 1
ATOM 8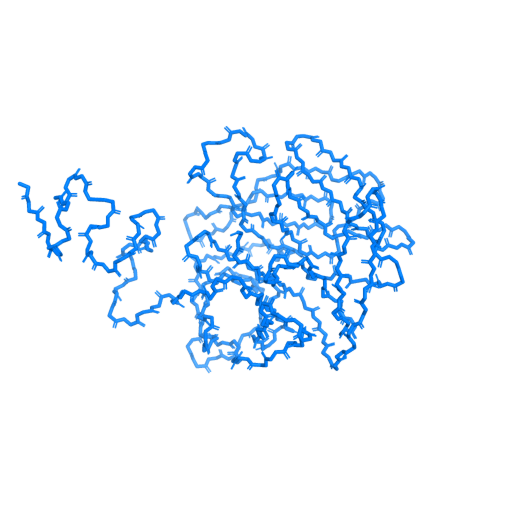78 C CA . ALA A 1 120 ? 3.806 16.053 0.086 1.00 90.94 120 ALA A CA 1
ATOM 879 C C . ALA A 1 120 ? 3.234 14.684 -0.331 1.00 90.94 120 ALA A C 1
ATOM 881 O O . ALA A 1 120 ? 2.010 14.550 -0.447 1.00 90.94 120 ALA A O 1
ATOM 882 N N . PRO A 1 121 ? 4.086 13.665 -0.538 1.00 91.94 121 PRO A N 1
ATOM 883 C CA . PRO A 1 121 ? 3.601 12.307 -0.721 1.00 91.94 121 PRO A CA 1
ATOM 884 C C . PRO A 1 121 ? 2.782 11.865 0.499 1.00 91.94 121 PRO A C 1
ATOM 886 O O . PRO A 1 121 ? 3.119 12.240 1.630 1.00 91.94 121 PRO A O 1
ATOM 889 N N . PRO A 1 122 ? 1.692 11.107 0.287 1.00 94.00 122 PRO A N 1
ATOM 890 C CA . PRO A 1 122 ? 0.988 10.485 1.392 1.00 94.00 122 PRO A CA 1
ATOM 891 C C . PRO A 1 122 ? 1.913 9.471 2.086 1.00 94.00 122 PRO A C 1
ATOM 893 O O . PRO A 1 122 ? 2.833 8.944 1.469 1.00 94.00 122 PRO A O 1
ATOM 896 N N . GLN A 1 123 ? 1.667 9.243 3.374 1.00 94.19 123 GLN A N 1
ATOM 897 C CA . GLN A 1 123 ? 2.357 8.271 4.236 1.00 94.19 123 GLN A CA 1
ATOM 898 C C . GLN A 1 123 ? 1.697 6.885 4.204 1.00 94.19 123 GLN A C 1
ATOM 900 O O . GLN A 1 123 ? 2.072 6.008 4.965 1.00 94.19 123 GLN A O 1
ATOM 905 N N . GLY A 1 124 ? 0.640 6.747 3.411 1.00 94.38 124 GLY A N 1
ATOM 906 C CA . GLY A 1 124 ? -0.043 5.497 3.145 1.00 94.38 124 GLY A CA 1
ATOM 907 C C . GLY A 1 124 ? -0.852 5.656 1.870 1.00 94.38 124 GLY A C 1
ATOM 908 O O . GLY A 1 124 ? -1.418 6.730 1.618 1.00 94.38 124 GLY A O 1
ATOM 909 N N . LEU A 1 125 ? -0.872 4.617 1.044 1.00 96.25 125 LEU A N 1
ATOM 910 C CA . LEU A 1 125 ? -1.545 4.640 -0.250 1.00 96.25 125 LEU A CA 1
ATOM 911 C C . LEU A 1 125 ? -2.308 3.333 -0.442 1.00 96.25 125 LEU A C 1
ATOM 913 O O . LEU A 1 125 ? -1.785 2.259 -0.184 1.00 96.25 125 LEU A O 1
ATOM 917 N N . SER A 1 126 ? -3.557 3.399 -0.892 1.00 96.50 126 SER A N 1
ATOM 918 C CA . SER A 1 126 ? -4.305 2.179 -1.203 1.00 96.50 126 SER A CA 1
ATOM 919 C C . SER A 1 126 ? -5.465 2.470 -2.123 1.00 96.50 126 SER A C 1
ATOM 921 O O . SER A 1 126 ? -6.048 3.551 -2.061 1.00 96.50 126 SER A O 1
ATOM 923 N N . PHE A 1 127 ? -5.808 1.503 -2.957 1.00 95.50 127 PHE A N 1
ATOM 924 C CA . PHE A 1 127 ? -7.083 1.511 -3.646 1.00 95.50 127 PHE A CA 1
ATOM 925 C C . PHE A 1 127 ? -8.112 0.784 -2.789 1.00 95.50 127 PHE A C 1
ATOM 927 O O . PHE A 1 127 ? -7.794 -0.230 -2.168 1.00 95.50 127 PHE A O 1
ATOM 934 N N . VAL A 1 128 ? -9.320 1.338 -2.714 1.00 94.00 128 VAL A N 1
ATOM 935 C CA . VAL A 1 128 ? -10.421 0.722 -1.971 1.00 94.00 128 VAL A CA 1
ATOM 936 C C . VAL A 1 128 ? -11.729 0.818 -2.743 1.00 94.00 128 VAL A C 1
ATOM 938 O O . VAL A 1 128 ? -11.971 1.818 -3.430 1.00 94.00 128 VAL A O 1
ATOM 941 N N . ASP A 1 129 ? -12.611 -0.161 -2.556 1.00 92.19 129 ASP A N 1
ATOM 942 C CA . ASP A 1 129 ? -14.001 -0.077 -3.012 1.00 92.19 129 ASP A CA 1
ATOM 943 C C . ASP A 1 129 ? -14.688 1.170 -2.417 1.00 92.19 129 ASP A C 1
ATOM 945 O O . ASP A 1 129 ? -14.803 1.348 -1.195 1.00 92.19 129 ASP A O 1
ATOM 949 N N . GLY A 1 130 ? -15.163 2.060 -3.291 1.00 88.69 130 GLY A N 1
ATOM 950 C CA . GLY A 1 130 ? -15.831 3.298 -2.909 1.00 88.69 130 GLY A CA 1
ATOM 951 C C . GLY A 1 130 ? -17.115 3.066 -2.109 1.00 88.69 130 GLY A C 1
ATOM 952 O O . GLY A 1 130 ? -17.483 3.901 -1.271 1.00 88.69 130 GLY A O 1
ATOM 953 N N . ALA A 1 131 ? -17.760 1.906 -2.270 1.00 90.19 131 ALA A N 1
ATOM 954 C CA . ALA A 1 131 ? -18.922 1.517 -1.479 1.00 90.19 131 ALA A CA 1
ATOM 955 C C . ALA A 1 131 ? -18.621 1.465 0.032 1.00 90.19 131 ALA A C 1
ATOM 957 O O . ALA A 1 131 ? -19.534 1.668 0.839 1.00 90.19 131 ALA A O 1
ATOM 958 N N . LEU A 1 132 ? -17.358 1.252 0.430 1.00 88.62 132 LEU A N 1
ATOM 959 C CA . LEU A 1 132 ? -16.932 1.205 1.834 1.00 88.62 132 LEU A CA 1
ATOM 960 C C . LEU A 1 132 ? -16.884 2.584 2.515 1.00 88.62 132 LEU A C 1
ATOM 962 O O . LEU A 1 132 ? -16.908 2.653 3.750 1.00 88.62 132 LEU A O 1
ATOM 966 N N . LEU A 1 133 ? -16.812 3.677 1.745 1.00 86.25 133 LEU A N 1
ATOM 967 C CA . LEU A 1 133 ? -16.572 5.025 2.278 1.00 86.25 133 LEU A CA 1
ATOM 968 C C . LEU A 1 133 ? -17.762 5.970 2.139 1.00 86.25 133 LEU A C 1
ATOM 970 O O . LEU A 1 133 ? -18.131 6.636 3.101 1.00 86.25 133 LEU A O 1
ATOM 974 N N . ASP A 1 134 ? -18.358 6.072 0.956 1.00 84.12 134 ASP A N 1
ATOM 975 C CA . ASP A 1 134 ? -19.422 7.052 0.699 1.00 84.12 134 ASP A CA 1
ATOM 976 C C . ASP A 1 134 ? -20.660 6.435 0.037 1.00 84.12 134 ASP A C 1
ATOM 978 O O . ASP A 1 134 ? -21.580 7.150 -0.371 1.00 84.12 134 ASP A O 1
ATOM 982 N N . GLY A 1 135 ? -20.716 5.100 -0.017 1.00 83.12 135 GLY A N 1
ATOM 983 C CA . GLY A 1 135 ? -21.795 4.377 -0.678 1.00 83.12 135 GLY A CA 1
ATOM 984 C C . GLY A 1 135 ? -21.791 4.571 -2.194 1.00 83.12 135 GLY A C 1
ATOM 985 O O . GLY A 1 135 ? -22.856 4.461 -2.813 1.00 83.12 135 GLY A O 1
ATOM 986 N N . ALA A 1 136 ? -20.631 4.879 -2.788 1.00 86.75 136 ALA A N 1
ATOM 987 C CA . ALA A 1 136 ? -20.444 4.799 -4.227 1.00 86.75 136 ALA A CA 1
ATOM 988 C C . ALA A 1 136 ? -20.852 3.411 -4.764 1.00 86.75 136 ALA A C 1
ATOM 990 O O . ALA A 1 136 ? -20.918 2.432 -4.014 1.00 86.75 136 ALA A O 1
ATOM 991 N N . PRO A 1 137 ? -21.178 3.312 -6.063 1.00 86.38 137 PRO A N 1
ATOM 992 C CA . PRO A 1 137 ? -21.384 2.021 -6.705 1.00 86.38 137 PRO A CA 1
ATOM 993 C C . PRO A 1 137 ? -20.177 1.091 -6.493 1.00 86.38 137 PRO A C 1
ATOM 995 O O . PRO A 1 137 ? -19.044 1.555 -6.526 1.00 86.38 137 PRO A O 1
ATOM 998 N N . ALA A 1 138 ? -20.425 -0.210 -6.305 1.00 77.38 138 ALA A N 1
ATOM 999 C CA . ALA A 1 138 ? -19.391 -1.220 -6.017 1.00 77.38 138 ALA A CA 1
ATOM 1000 C C . ALA A 1 138 ? -18.394 -1.455 -7.172 1.00 77.38 138 ALA A C 1
ATOM 1002 O O . ALA A 1 138 ? -17.462 -2.244 -7.064 1.00 77.38 138 ALA A O 1
ATOM 1003 N N . ASP A 1 139 ? -18.622 -0.828 -8.325 1.00 78.88 139 ASP A N 1
ATOM 1004 C CA . ASP A 1 139 ? -17.697 -0.801 -9.450 1.00 78.88 139 ASP A CA 1
ATOM 1005 C C . ASP A 1 139 ? -16.779 0.430 -9.448 1.00 78.88 139 ASP A C 1
ATOM 1007 O O . ASP A 1 139 ? -15.955 0.565 -10.347 1.00 78.88 139 ASP A O 1
ATOM 1011 N N . VAL A 1 140 ? -16.893 1.322 -8.462 1.00 84.69 140 VAL A N 1
ATOM 1012 C CA . VAL A 1 140 ? -16.031 2.499 -8.334 1.00 84.69 140 VAL A CA 1
ATOM 1013 C C . VAL A 1 140 ? -14.970 2.246 -7.276 1.00 84.69 140 VAL A C 1
ATOM 1015 O O . VAL A 1 140 ? -15.282 2.057 -6.106 1.00 84.69 140 VAL A O 1
ATOM 1018 N N . GLU A 1 141 ? -13.709 2.327 -7.682 1.00 90.12 141 GLU A N 1
ATOM 1019 C CA . GLU A 1 141 ? -12.563 2.269 -6.782 1.00 90.12 141 GLU A CA 1
ATOM 1020 C C . GLU A 1 141 ? -12.020 3.680 -6.519 1.00 90.12 141 GLU A C 1
ATOM 1022 O O . GLU A 1 141 ? -12.002 4.541 -7.407 1.00 90.12 141 GLU A O 1
ATOM 1027 N N . PHE A 1 142 ? -11.577 3.938 -5.292 1.00 92.44 142 PHE A N 1
ATOM 1028 C CA . PHE A 1 142 ? -10.928 5.188 -4.916 1.00 92.44 142 PHE A CA 1
ATOM 1029 C C . PHE A 1 142 ? -9.475 4.948 -4.549 1.00 92.44 142 PHE A C 1
ATOM 1031 O O . PHE A 1 142 ? -9.180 4.145 -3.668 1.00 92.44 142 PHE A O 1
ATOM 1038 N N . LEU A 1 143 ? -8.578 5.737 -5.143 1.00 95.56 143 LEU A N 1
ATOM 1039 C CA . LEU A 1 143 ? -7.240 5.903 -4.599 1.00 95.56 143 LEU A CA 1
ATOM 1040 C C . LEU A 1 143 ? -7.336 6.744 -3.327 1.00 95.56 143 LEU A C 1
ATOM 1042 O O . LEU A 1 143 ? -7.778 7.897 -3.349 1.00 95.56 143 LEU A O 1
ATOM 1046 N N . LEU A 1 144 ? -6.917 6.166 -2.215 1.00 96.19 144 LEU A N 1
ATOM 1047 C CA . LEU A 1 144 ? -6.803 6.838 -0.938 1.00 96.19 144 LEU A CA 1
ATOM 1048 C C . LEU A 1 144 ? -5.353 7.161 -0.641 1.00 96.19 144 LEU A C 1
ATOM 1050 O O . LEU A 1 144 ? -4.448 6.374 -0.908 1.00 96.19 144 LEU A O 1
ATOM 1054 N N . GLY A 1 145 ? -5.167 8.326 -0.040 1.00 95.56 145 GLY A N 1
ATOM 1055 C CA . GLY A 1 145 ? -3.906 8.743 0.537 1.00 95.56 145 GLY A CA 1
ATOM 1056 C C . GLY A 1 145 ? -4.135 9.267 1.941 1.00 95.56 145 GLY A C 1
ATOM 1057 O O . GLY A 1 145 ? -5.205 9.785 2.269 1.00 95.56 145 GLY A O 1
ATOM 1058 N N . SER A 1 146 ? -3.117 9.174 2.773 1.00 94.62 146 SER A N 1
ATOM 1059 C CA . SER A 1 146 ? -3.199 9.585 4.169 1.00 94.62 146 SER A CA 1
ATOM 1060 C C . SER A 1 146 ? -1.961 10.357 4.591 1.00 94.62 146 SER A C 1
ATOM 1062 O O . SER A 1 146 ? -0.850 10.084 4.150 1.00 94.62 146 SER A O 1
ATOM 1064 N N . SER A 1 147 ? -2.142 11.373 5.431 1.00 94.38 147 SER A N 1
ATOM 1065 C CA . SER A 1 147 ? -1.028 12.165 5.951 1.00 94.38 147 SER A CA 1
ATOM 1066 C C . SER A 1 147 ? -1.394 12.789 7.289 1.00 94.38 147 SER A C 1
ATOM 1068 O O . SER A 1 147 ? -2.433 13.447 7.427 1.00 94.38 147 SER A O 1
ATOM 1070 N N . GLY A 1 148 ? -0.544 12.582 8.295 1.00 94.25 148 GLY A N 1
ATOM 1071 C CA . GLY A 1 148 ? -0.780 13.075 9.645 1.00 94.25 148 GLY A CA 1
ATOM 1072 C C . GLY A 1 148 ? -2.095 12.542 10.216 1.00 94.25 148 GLY A C 1
ATOM 1073 O O . GLY A 1 148 ? -2.175 11.386 10.614 1.00 94.25 148 GLY A O 1
ATOM 1074 N N . LYS A 1 149 ? -3.122 13.395 10.280 1.00 95.38 149 LYS A N 1
ATOM 1075 C CA . LYS A 1 149 ? -4.440 13.059 10.849 1.00 95.38 149 LYS A CA 1
ATOM 1076 C C . LYS A 1 149 ? -5.543 12.849 9.822 1.00 95.38 149 LYS A C 1
ATOM 1078 O O . LYS A 1 149 ? -6.685 12.621 10.204 1.00 95.38 149 LYS A O 1
ATOM 1083 N N . LEU A 1 150 ? -5.235 13.000 8.545 1.00 95.75 150 LEU A N 1
ATOM 1084 C CA . LEU A 1 150 ? -6.252 13.081 7.516 1.00 95.75 150 LEU A CA 1
ATOM 1085 C C . LEU A 1 150 ? -6.126 11.906 6.555 1.00 95.75 150 LEU A C 1
ATOM 1087 O O . LEU A 1 150 ? -5.028 11.530 6.138 1.00 95.75 150 LEU A O 1
ATOM 1091 N N . LEU A 1 151 ? -7.286 11.359 6.218 1.00 95.69 151 LEU A N 1
ATOM 1092 C CA . LEU A 1 151 ? -7.506 10.464 5.099 1.00 95.69 151 LEU A CA 1
ATOM 1093 C C . LEU A 1 151 ? -8.130 11.281 3.969 1.00 95.69 151 LEU A C 1
ATOM 1095 O O . LEU A 1 151 ? -9.085 12.032 4.190 1.00 95.69 151 LEU A O 1
ATOM 1099 N N . TYR A 1 152 ? -7.612 11.122 2.761 1.00 96.06 152 TYR A N 1
ATOM 1100 C CA . TYR A 1 152 ? -8.047 11.856 1.584 1.00 96.06 152 TYR A CA 1
ATOM 1101 C C . TYR A 1 152 ? -8.362 10.888 0.452 1.00 96.06 152 TYR A C 1
ATOM 1103 O O . TYR A 1 152 ? -7.676 9.883 0.269 1.00 96.06 152 TYR A O 1
ATOM 1111 N N . ARG A 1 153 ? -9.350 11.250 -0.363 1.00 95.31 153 ARG A N 1
ATOM 1112 C CA . ARG A 1 153 ? -9.485 10.726 -1.716 1.00 95.31 153 ARG A CA 1
ATOM 1113 C C . ARG A 1 153 ? -8.493 11.458 -2.604 1.00 95.31 153 ARG A C 1
ATOM 1115 O O . ARG A 1 153 ? -8.468 12.691 -2.611 1.00 95.31 153 ARG A O 1
ATOM 1122 N N . VAL A 1 154 ? -7.716 10.697 -3.353 1.00 94.50 154 VAL A N 1
ATOM 1123 C CA . VAL A 1 154 ? -6.766 11.193 -4.339 1.00 94.50 154 VAL A CA 1
ATOM 1124 C C . VAL A 1 154 ? -7.388 11.011 -5.719 1.00 94.50 154 VAL A C 1
ATOM 1126 O O . VAL A 1 154 ? -7.851 9.926 -6.063 1.00 94.50 154 VAL A O 1
ATOM 1129 N N . SER A 1 155 ? -7.424 12.076 -6.510 1.00 92.62 155 SER A N 1
ATOM 1130 C CA . SER A 1 155 ? -7.905 12.031 -7.894 1.00 92.62 155 SER A CA 1
ATOM 1131 C C . SER A 1 155 ? -6.946 12.756 -8.819 1.00 92.62 155 SER A C 1
ATOM 1133 O O . SER A 1 155 ? -6.355 13.759 -8.435 1.00 92.62 155 SER A O 1
ATOM 1135 N N . GLU A 1 156 ? -6.805 12.272 -10.047 1.00 91.62 156 GLU A N 1
ATOM 1136 C CA . GLU A 1 156 ? -6.043 12.959 -11.087 1.00 91.62 156 GLU A CA 1
ATOM 1137 C C . GLU A 1 156 ? -6.942 13.971 -11.812 1.00 91.62 156 GLU A C 1
ATOM 1139 O O . GLU A 1 156 ? -8.067 13.654 -12.205 1.00 91.62 156 GLU A O 1
ATOM 1144 N N . GLN A 1 157 ? -6.456 15.203 -11.964 1.00 91.62 157 GLN A N 1
ATOM 1145 C CA . GLN A 1 157 ? -7.106 16.238 -12.757 1.00 91.62 157 GLN A CA 1
ATOM 1146 C C . GLN A 1 157 ? -6.072 17.097 -13.501 1.00 91.62 157 GLN A C 1
ATOM 1148 O O . GLN A 1 157 ? -5.437 17.991 -12.942 1.00 91.62 157 GLN A O 1
ATOM 1153 N N . GLY A 1 158 ? -5.952 16.880 -14.812 1.00 88.94 158 GLY A N 1
ATOM 1154 C CA . GLY A 1 158 ? -5.126 17.718 -15.688 1.00 88.94 158 GLY A CA 1
ATOM 1155 C C . GLY A 1 158 ? -3.615 17.511 -15.522 1.00 88.94 158 GLY A C 1
ATOM 1156 O O . GLY A 1 158 ? -2.847 18.461 -15.667 1.00 88.94 158 GLY A O 1
ATOM 1157 N N . GLY A 1 159 ? -3.192 16.285 -15.224 1.00 89.31 159 GLY A N 1
ATOM 1158 C CA . GLY A 1 159 ? -1.818 15.860 -14.968 1.00 89.31 159 GLY A CA 1
ATOM 1159 C C . GLY A 1 159 ? -1.344 16.093 -13.532 1.00 89.31 159 GLY A C 1
ATOM 1160 O O . GLY A 1 159 ? -0.156 15.921 -13.254 1.00 89.31 159 GLY A O 1
ATOM 1161 N N . ALA A 1 160 ? -2.232 16.508 -12.627 1.00 92.12 160 ALA A N 1
ATOM 1162 C CA . ALA A 1 160 ? -1.921 16.781 -11.229 1.00 92.12 160 ALA A CA 1
ATOM 1163 C C . ALA A 1 160 ? -2.875 16.035 -10.294 1.00 92.12 160 ALA A C 1
ATOM 1165 O O . ALA A 1 160 ? -4.032 15.803 -10.638 1.00 92.12 160 ALA A O 1
ATOM 1166 N N . LEU A 1 161 ? -2.392 15.681 -9.105 1.00 92.88 161 LEU A N 1
ATOM 1167 C CA . LEU A 1 161 ? -3.223 15.094 -8.063 1.00 92.88 161 LEU A CA 1
ATOM 1168 C C . LEU A 1 161 ? -3.969 16.164 -7.264 1.00 92.88 161 LEU A C 1
ATOM 1170 O O . LEU A 1 161 ? -3.382 17.136 -6.781 1.00 92.88 161 LEU A O 1
ATOM 1174 N N . GLU A 1 162 ? -5.257 15.924 -7.063 1.00 94.25 162 GLU A N 1
ATOM 1175 C CA . GLU A 1 162 ? -6.107 16.627 -6.115 1.00 94.25 162 GLU A CA 1
ATOM 1176 C C . GLU A 1 162 ? -6.394 15.738 -4.902 1.00 94.25 162 GLU A C 1
ATOM 1178 O O . GLU A 1 162 ? -6.629 14.536 -5.030 1.00 94.25 162 GLU A O 1
ATOM 1183 N N . TYR A 1 163 ? -6.395 16.352 -3.718 1.00 95.06 163 TYR A N 1
ATOM 1184 C CA . TYR A 1 163 ? -6.619 15.686 -2.438 1.00 95.06 163 TYR A CA 1
ATOM 1185 C C . TYR A 1 163 ? -7.910 16.219 -1.819 1.00 95.06 163 TYR A C 1
ATOM 1187 O O . TYR A 1 163 ? -7.978 17.375 -1.394 1.00 95.06 163 TYR A O 1
ATOM 1195 N N . ALA A 1 164 ? -8.939 15.378 -1.752 1.00 95.12 164 ALA A N 1
ATOM 1196 C CA . ALA A 1 164 ? -10.214 15.703 -1.125 1.00 95.12 164 ALA A CA 1
ATOM 1197 C C . ALA A 1 164 ? -10.301 15.022 0.253 1.00 95.12 164 ALA A C 1
ATOM 1199 O O . ALA A 1 164 ? -10.322 13.793 0.304 1.00 95.12 164 ALA A O 1
ATOM 1200 N N . PRO A 1 165 ? -10.352 15.769 1.374 1.00 95.50 165 PRO A N 1
ATOM 1201 C CA . PRO A 1 165 ? -10.459 15.168 2.702 1.00 95.50 165 PRO A CA 1
ATOM 1202 C C . PRO A 1 165 ? -11.720 14.307 2.828 1.00 95.50 165 PRO A C 1
ATOM 1204 O O . PRO A 1 165 ? -12.810 14.756 2.475 1.00 95.50 165 PRO A O 1
ATOM 1207 N N . LEU A 1 166 ? -11.561 13.092 3.352 1.00 93.62 166 LEU A N 1
ATOM 1208 C CA . LEU A 1 166 ? -12.652 12.154 3.624 1.00 93.62 166 LEU A CA 1
ATOM 1209 C C . LEU A 1 166 ? -12.912 12.016 5.120 1.00 93.62 166 LEU A C 1
ATOM 1211 O O . LEU A 1 166 ? -14.058 12.063 5.558 1.00 93.62 166 LEU A O 1
ATOM 1215 N N . PHE A 1 167 ? -11.845 11.847 5.898 1.00 94.00 167 PHE A N 1
ATOM 1216 C CA . PHE A 1 167 ? -11.938 11.528 7.315 1.00 94.00 167 PHE A CA 1
ATOM 1217 C C . PHE A 1 167 ? -10.784 12.168 8.094 1.00 94.00 167 PHE A C 1
ATOM 1219 O O . PHE A 1 167 ? -9.667 12.270 7.586 1.00 94.00 167 PHE A O 1
ATOM 1226 N N . GLU A 1 168 ? -11.054 12.592 9.329 1.00 95.94 168 GLU A N 1
ATOM 1227 C CA . GLU A 1 168 ? -10.043 13.080 10.271 1.00 95.94 168 GLU A CA 1
ATOM 1228 C C . GLU A 1 168 ? -9.993 12.146 11.483 1.00 95.94 168 GLU A C 1
ATOM 1230 O O . GLU A 1 168 ? -11.003 11.936 12.159 1.00 95.94 168 GLU A O 1
ATOM 1235 N N . TYR A 1 169 ? -8.819 11.576 11.754 1.00 92.62 169 TYR A N 1
ATOM 1236 C CA . TYR A 1 169 ? -8.628 10.650 12.863 1.00 92.62 169 TYR A CA 1
ATOM 1237 C C . TYR A 1 169 ? -8.819 11.348 14.225 1.00 92.62 169 TYR A C 1
ATOM 1239 O O . TYR A 1 169 ? -8.490 12.532 14.368 1.00 92.62 169 TYR A O 1
ATOM 1247 N N . PRO A 1 170 ? -9.322 10.628 15.251 1.00 93.81 170 PRO A N 1
ATOM 1248 C CA . PRO A 1 170 ? -9.491 11.171 16.598 1.00 93.81 170 PRO A CA 1
ATOM 1249 C C . PRO A 1 170 ? -8.223 11.810 17.183 1.00 93.81 170 PRO A C 1
ATOM 1251 O O . PRO A 1 170 ? -7.093 11.495 16.804 1.00 93.81 170 PRO A O 1
ATOM 1254 N N . GLU A 1 171 ? -8.404 12.697 18.168 1.00 82.94 171 GLU A N 1
ATOM 1255 C CA . GLU A 1 171 ? -7.280 13.356 18.836 1.00 82.94 171 GLU A CA 1
ATOM 1256 C C . GLU A 1 171 ? -6.277 12.333 19.401 1.00 82.94 171 GLU A C 1
ATOM 1258 O O . GLU A 1 171 ? -6.669 11.376 20.063 1.00 82.94 171 GLU A O 1
ATOM 1263 N N . LEU A 1 172 ? -4.981 12.594 19.170 1.00 90.44 172 LEU A N 1
ATOM 1264 C CA . LEU A 1 172 ? -3.801 11.781 19.533 1.00 90.44 172 LEU A CA 1
ATOM 1265 C C . LEU A 1 172 ? -3.430 10.637 18.586 1.00 90.44 172 LEU A C 1
ATOM 1267 O O . LEU A 1 172 ? -2.369 10.057 18.784 1.00 90.44 172 LEU A O 1
ATOM 1271 N N . LEU A 1 173 ? 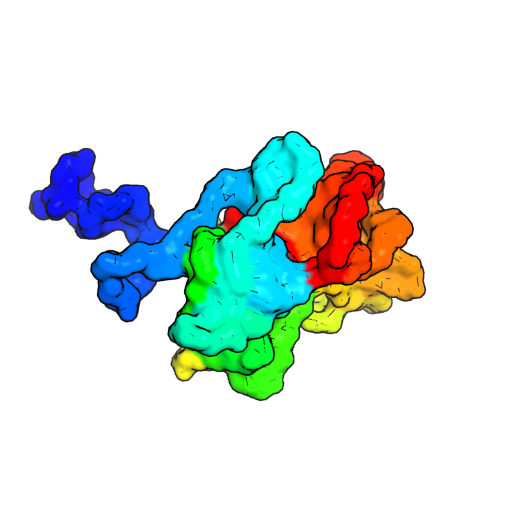-4.232 10.355 17.561 1.00 93.19 173 LEU A N 1
ATOM 1272 C CA . LEU A 1 173 ? -3.861 9.390 16.530 1.00 93.19 173 LEU A CA 1
ATOM 1273 C C . LEU A 1 173 ? -3.260 10.116 15.328 1.00 93.19 173 LEU A C 1
ATOM 1275 O O . LEU A 1 173 ? -3.795 11.129 14.867 1.00 93.19 173 LEU A O 1
ATOM 1279 N N . THR A 1 174 ? -2.146 9.599 14.830 1.00 93.75 174 THR A N 1
ATOM 1280 C CA . THR A 1 174 ? -1.601 9.937 13.513 1.00 93.75 174 THR A CA 1
ATOM 1281 C C . THR A 1 174 ? -1.398 8.664 12.725 1.00 93.75 174 THR A C 1
ATOM 1283 O O . THR A 1 174 ? -1.217 7.600 13.310 1.00 93.75 174 THR A O 1
ATOM 1286 N N . ILE A 1 175 ? -1.418 8.751 11.405 1.00 92.31 175 ILE A N 1
ATOM 1287 C CA . ILE A 1 175 ? -1.121 7.578 10.604 1.00 92.31 175 ILE A CA 1
ATOM 1288 C C . ILE A 1 175 ? 0.348 7.166 10.764 1.00 92.31 175 ILE A C 1
ATOM 1290 O O . ILE A 1 175 ? 1.225 8.028 10.855 1.00 92.31 175 ILE A O 1
ATOM 1294 N N . ALA A 1 176 ? 0.585 5.859 10.852 1.00 89.25 176 ALA A N 1
ATOM 1295 C CA . ALA A 1 176 ? 1.922 5.275 10.890 1.00 89.25 176 ALA A CA 1
ATOM 1296 C C . ALA A 1 176 ? 2.371 4.812 9.498 1.00 89.25 176 ALA A C 1
ATOM 1298 O O . ALA A 1 176 ? 3.562 4.862 9.203 1.00 89.25 176 ALA A O 1
ATOM 1299 N N . GLY A 1 177 ? 1.422 4.397 8.656 1.00 88.75 177 GLY A N 1
ATOM 1300 C CA . GLY A 1 177 ? 1.721 3.764 7.384 1.00 88.75 177 GLY A CA 1
ATOM 1301 C C . GLY A 1 177 ? 0.511 3.563 6.480 1.00 88.75 177 GLY A C 1
ATOM 1302 O O . GLY A 1 177 ? -0.373 4.417 6.383 1.00 88.75 177 GLY A O 1
ATOM 1303 N N . ASP A 1 178 ? 0.479 2.407 5.832 1.00 92.12 178 ASP A N 1
ATOM 1304 C CA . ASP A 1 178 ? -0.474 2.088 4.782 1.00 92.12 178 ASP A CA 1
ATOM 1305 C C . ASP A 1 178 ? -1.927 1.889 5.212 1.00 92.12 178 ASP A C 1
ATOM 1307 O O . ASP A 1 178 ? -2.304 1.690 6.375 1.00 92.12 178 ASP A O 1
ATOM 1311 N N . LEU A 1 179 ? -2.753 1.927 4.172 1.00 95.06 179 LEU A N 1
ATOM 1312 C CA . LEU A 1 179 ? -4.171 1.638 4.188 1.00 95.06 179 LEU A CA 1
ATOM 1313 C C . LEU A 1 179 ? -4.387 0.285 3.505 1.00 95.06 179 LEU A C 1
ATOM 1315 O O . LEU A 1 179 ? -3.711 -0.054 2.536 1.00 95.06 179 LEU A O 1
ATOM 1319 N N . LEU A 1 180 ? -5.359 -0.487 3.971 1.00 96.19 180 LEU A N 1
ATOM 1320 C CA . LEU A 1 180 ? -5.663 -1.775 3.362 1.00 96.19 180 LEU A CA 1
ATOM 1321 C C . LEU A 1 180 ? -7.158 -2.054 3.391 1.00 96.19 180 LEU A C 1
ATOM 1323 O O . LEU A 1 180 ? -7.795 -2.001 4.444 1.00 96.19 180 LEU A O 1
ATOM 1327 N N . GLU A 1 181 ? -7.711 -2.420 2.242 1.00 95.00 181 GLU A N 1
ATOM 1328 C CA . GLU A 1 181 ? -9.102 -2.834 2.157 1.00 95.00 181 GLU A CA 1
ATOM 1329 C C . GLU A 1 181 ? -9.391 -4.099 2.995 1.00 95.00 181 GLU A C 1
ATOM 1331 O O . GLU A 1 181 ? -8.603 -5.050 3.113 1.00 95.00 181 GLU A O 1
ATOM 1336 N N . SER A 1 182 ? -10.570 -4.113 3.614 1.00 94.06 182 SER A N 1
ATOM 1337 C CA . SER A 1 182 ? -11.151 -5.292 4.240 1.00 94.06 182 SER A CA 1
ATOM 1338 C C . SER A 1 182 ? -12.663 -5.312 4.047 1.00 94.06 182 SER A C 1
ATOM 1340 O O . SER A 1 182 ? -13.292 -4.271 3.880 1.00 94.06 182 SER A O 1
ATOM 1342 N N . GLU A 1 183 ? -13.271 -6.488 4.211 1.00 91.69 183 GLU A N 1
ATOM 1343 C CA . GLU A 1 183 ? -14.732 -6.659 4.153 1.00 91.69 183 GLU A CA 1
ATOM 1344 C C . GLU A 1 183 ? -15.505 -5.739 5.122 1.00 91.69 183 GLU A C 1
ATOM 1346 O O . GLU A 1 183 ? -16.693 -5.483 4.933 1.00 91.69 183 GLU A O 1
ATOM 1351 N N . ALA A 1 184 ? -14.854 -5.265 6.190 1.00 91.94 184 ALA A N 1
ATOM 1352 C CA . ALA A 1 184 ? -15.465 -4.423 7.214 1.00 91.94 184 ALA A CA 1
ATOM 1353 C C . ALA A 1 184 ? -15.172 -2.919 7.039 1.00 91.94 184 ALA A C 1
ATOM 1355 O O . ALA A 1 184 ? -15.651 -2.125 7.846 1.00 91.94 184 ALA A O 1
ATOM 1356 N N . GLY A 1 185 ? -14.373 -2.525 6.044 1.00 94.31 185 GLY A N 1
ATOM 1357 C CA . GLY A 1 185 ? -13.903 -1.151 5.847 1.00 94.31 185 GLY A CA 1
ATOM 1358 C C . GLY A 1 185 ? -12.399 -1.078 5.583 1.00 94.31 185 GLY A C 1
ATOM 1359 O O . GLY A 1 185 ? -11.744 -2.090 5.339 1.00 94.31 185 GLY A O 1
ATOM 1360 N N . VAL A 1 186 ? -11.835 0.121 5.669 1.00 96.19 186 VAL A N 1
ATOM 1361 C CA . VAL A 1 186 ? -10.413 0.369 5.404 1.00 96.19 186 VAL A CA 1
ATOM 1362 C C . VAL A 1 186 ? -9.626 0.227 6.699 1.00 96.19 186 VAL A C 1
ATOM 1364 O O . VAL A 1 186 ? -9.860 0.963 7.659 1.00 96.19 186 VAL A O 1
ATOM 1367 N N . LEU A 1 187 ? -8.708 -0.734 6.743 1.00 96.56 187 LEU A N 1
ATOM 1368 C CA . LEU A 1 187 ? -7.743 -0.883 7.825 1.00 96.56 187 LEU A CA 1
ATOM 1369 C C . LEU A 1 187 ? -6.636 0.156 7.675 1.00 96.56 187 LEU A C 1
ATOM 1371 O O . LEU A 1 187 ? -6.217 0.464 6.563 1.00 96.56 187 LEU A O 1
ATOM 1375 N N . VAL A 1 188 ? -6.163 0.675 8.802 1.00 96.25 188 VAL A N 1
ATOM 1376 C CA . VAL A 1 188 ? -5.158 1.741 8.843 1.00 96.25 188 VAL A CA 1
ATOM 1377 C C . VAL A 1 188 ? -4.146 1.425 9.935 1.00 96.25 188 VAL A C 1
ATOM 1379 O O . VAL A 1 188 ? -4.553 1.198 11.079 1.00 96.25 188 VAL A O 1
ATOM 1382 N N . SER A 1 189 ? -2.848 1.436 9.623 1.00 95.38 189 SER A N 1
ATOM 1383 C CA . SER A 1 189 ? -1.823 1.438 10.670 1.00 95.38 189 SER A CA 1
ATOM 1384 C C . SER A 1 189 ? -1.639 2.856 11.204 1.00 95.38 189 SER A C 1
ATOM 1386 O O . SER A 1 189 ? -1.521 3.838 10.471 1.00 95.38 189 SER A O 1
ATOM 1388 N N . MET A 1 190 ? -1.668 2.997 12.519 1.00 95.25 190 MET A N 1
ATOM 1389 C CA . MET A 1 190 ? -1.645 4.290 13.187 1.00 95.25 190 MET A CA 1
ATOM 1390 C C . MET A 1 190 ? -0.675 4.271 14.348 1.00 95.25 190 MET A C 1
ATOM 1392 O O . MET A 1 190 ? -0.463 3.230 14.955 1.00 95.25 190 MET A O 1
ATOM 1396 N N . HIS A 1 191 ? -0.204 5.449 14.719 1.00 93.50 191 HIS A N 1
ATOM 1397 C CA . HIS A 1 191 ? 0.612 5.695 15.889 1.00 93.50 191 HIS A CA 1
ATOM 1398 C C . HIS A 1 191 ? -0.186 6.525 16.904 1.00 93.50 191 HIS A C 1
ATOM 1400 O O . HIS A 1 191 ? -0.793 7.543 16.540 1.00 93.50 191 HIS A O 1
ATOM 1406 N N . ASP A 1 192 ? -0.209 6.092 18.167 1.00 90.94 192 ASP A N 1
ATOM 1407 C CA . ASP A 1 192 ? -0.637 6.932 19.290 1.00 90.94 192 ASP A CA 1
ATOM 1408 C C . ASP A 1 192 ? 0.578 7.448 20.089 1.00 90.94 192 ASP A C 1
ATOM 1410 O O . ASP A 1 192 ? 1.691 7.491 19.583 1.00 90.94 192 ASP A O 1
ATOM 1414 N N . LEU A 1 193 ? 0.396 7.926 21.324 1.00 87.00 193 LEU A N 1
ATOM 1415 C CA . LEU A 1 193 ? 1.521 8.409 22.142 1.00 87.00 193 LEU A CA 1
ATOM 1416 C C . LEU A 1 193 ? 2.434 7.297 22.696 1.00 87.00 193 LEU A C 1
ATOM 1418 O O . LEU A 1 193 ? 3.443 7.617 23.331 1.00 87.00 193 LEU A O 1
ATOM 1422 N N . PHE A 1 194 ? 2.049 6.032 22.562 1.00 88.19 194 PHE A N 1
ATOM 1423 C CA . PHE A 1 194 ? 2.632 4.901 23.276 1.00 88.19 194 PHE A CA 1
ATOM 1424 C C . PHE A 1 194 ? 2.918 3.695 22.382 1.00 88.19 194 PHE A C 1
ATOM 1426 O O . PHE A 1 194 ? 3.905 3.013 22.630 1.00 88.19 194 PHE A O 1
ATOM 1433 N N . GLU A 1 195 ? 2.053 3.402 21.414 1.00 90.31 195 GLU A N 1
ATOM 1434 C CA . GLU A 1 195 ? 2.122 2.195 20.594 1.00 90.31 195 GLU A CA 1
ATOM 1435 C C . GLU A 1 195 ? 1.419 2.384 19.246 1.00 90.31 195 GLU A C 1
ATOM 1437 O O . GLU A 1 195 ? 0.527 3.229 19.077 1.00 90.31 195 GLU A O 1
ATOM 1442 N N . ASP A 1 196 ? 1.776 1.521 18.300 1.00 92.75 196 ASP A N 1
ATOM 1443 C CA . ASP A 1 196 ? 1.050 1.413 17.049 1.00 92.75 196 ASP A CA 1
ATOM 1444 C C . ASP A 1 196 ? -0.267 0.654 17.244 1.00 92.75 196 ASP A C 1
ATOM 1446 O O . ASP A 1 196 ? -0.396 -0.280 18.046 1.00 92.75 196 ASP A O 1
ATOM 1450 N N . LYS A 1 197 ? -1.284 1.052 16.484 1.00 94.69 197 LYS A N 1
ATOM 1451 C CA . LYS A 1 197 ? -2.618 0.457 16.499 1.00 94.69 197 LYS A CA 1
ATOM 1452 C C . LYS A 1 197 ? -3.086 0.173 15.088 1.00 94.69 197 LYS A C 1
ATOM 1454 O O . LYS A 1 197 ? -2.797 0.920 14.157 1.00 94.69 197 LYS A O 1
ATOM 1459 N N . LEU A 1 198 ? -3.905 -0.861 14.965 1.00 95.81 198 LEU A N 1
ATOM 1460 C CA . LEU A 1 198 ? -4.708 -1.084 13.778 1.00 95.81 198 LEU A CA 1
ATOM 1461 C C . LEU A 1 198 ? -6.066 -0.412 13.987 1.00 95.81 198 LEU A C 1
ATOM 1463 O O . LEU A 1 198 ? -6.850 -0.817 14.851 1.00 95.81 198 LEU A O 1
ATOM 1467 N N . GLY A 1 199 ? -6.321 0.642 13.225 1.00 95.75 199 GLY A N 1
ATOM 1468 C CA . GLY A 1 199 ? -7.621 1.291 13.131 1.00 95.75 199 GLY A CA 1
ATOM 1469 C C . GLY A 1 199 ? -8.448 0.722 11.983 1.00 95.75 199 GLY A C 1
ATOM 1470 O O . GLY A 1 199 ? -7.925 0.054 11.089 1.00 95.75 199 GLY A O 1
ATOM 1471 N N . ARG A 1 200 ? -9.744 1.018 11.995 1.00 96.44 200 ARG A N 1
ATOM 1472 C CA . ARG A 1 200 ? -10.646 0.773 10.873 1.00 96.44 200 ARG A CA 1
ATOM 1473 C C . ARG A 1 200 ? -11.535 1.983 10.640 1.00 96.44 200 ARG A C 1
ATOM 1475 O O . ARG A 1 200 ? -12.151 2.483 11.578 1.00 96.44 200 ARG A O 1
ATOM 1482 N N . VAL A 1 201 ? -11.607 2.412 9.385 1.00 95.75 201 VAL A N 1
ATOM 1483 C CA . VAL A 1 201 ? -12.525 3.441 8.889 1.00 95.75 201 VAL A CA 1
ATOM 1484 C C . VAL A 1 201 ? -13.640 2.756 8.102 1.00 95.75 201 VAL A C 1
ATOM 1486 O O . VAL A 1 201 ? -13.369 1.956 7.205 1.00 95.75 201 VAL A O 1
ATOM 1489 N N . GLN A 1 202 ? -14.894 3.068 8.422 1.00 94.25 202 GLN A N 1
ATOM 1490 C CA . GLN A 1 202 ? -16.063 2.602 7.676 1.00 94.25 202 GLN A CA 1
ATOM 1491 C C . GLN A 1 202 ? -17.084 3.735 7.598 1.00 94.25 202 GLN A C 1
ATOM 1493 O O . GLN A 1 202 ? -17.674 4.114 8.615 1.00 94.25 202 GLN A O 1
ATOM 1498 N N . GLY A 1 203 ? -17.308 4.281 6.403 1.00 90.81 203 GLY A N 1
ATOM 1499 C CA . GLY A 1 203 ? -18.114 5.489 6.262 1.00 90.81 203 GLY A CA 1
ATOM 1500 C C . GLY A 1 203 ? -17.551 6.659 7.076 1.00 90.81 203 GLY A C 1
ATOM 1501 O O . GLY A 1 203 ? -16.388 7.031 6.940 1.00 90.81 203 GLY A O 1
ATOM 1502 N N . ASP A 1 204 ? -18.377 7.209 7.966 1.00 91.25 204 ASP A N 1
ATOM 1503 C CA . ASP A 1 204 ? -18.017 8.263 8.923 1.00 91.25 204 ASP A CA 1
ATOM 1504 C C . ASP A 1 204 ? -17.587 7.720 10.300 1.00 91.25 204 ASP A C 1
ATOM 1506 O O . ASP A 1 204 ? -17.376 8.489 11.242 1.00 91.25 204 ASP A O 1
ATOM 1510 N N . SER A 1 205 ? -17.474 6.398 10.434 1.00 93.31 205 SER A N 1
ATOM 1511 C CA . SER A 1 205 ? -17.147 5.731 11.689 1.00 93.31 205 SER A CA 1
ATOM 1512 C C . SER A 1 205 ? -15.692 5.279 11.741 1.00 93.31 205 SER A C 1
ATOM 1514 O O . SER A 1 205 ? -15.076 4.948 10.726 1.00 93.31 205 SER A O 1
ATOM 1516 N N . PHE A 1 206 ? -15.157 5.261 12.961 1.00 95.50 206 PHE A N 1
ATOM 1517 C CA . PHE A 1 206 ? -13.803 4.820 13.246 1.00 95.50 206 PHE A CA 1
ATOM 1518 C C . PHE A 1 206 ? -13.768 3.959 14.505 1.00 95.50 206 PHE A C 1
ATOM 1520 O O . PHE A 1 206 ? -14.321 4.341 15.542 1.00 95.50 206 PHE A O 1
ATOM 1527 N N . ASP A 1 207 ? -13.086 2.820 14.426 1.00 95.62 207 ASP A N 1
ATOM 1528 C CA . ASP A 1 207 ? -12.853 1.936 15.561 1.00 95.62 207 ASP A CA 1
ATOM 1529 C C . ASP A 1 207 ? -11.404 1.443 15.628 1.00 95.62 207 ASP A C 1
ATOM 1531 O O . ASP A 1 207 ? -10.705 1.344 14.622 1.00 95.62 207 ASP A O 1
ATOM 1535 N N . ILE A 1 208 ? -10.943 1.156 16.846 1.00 95.19 208 ILE A N 1
ATOM 1536 C CA . ILE A 1 208 ? -9.657 0.494 17.070 1.00 95.19 208 ILE A CA 1
ATOM 1537 C C . ILE A 1 208 ? -9.895 -1.009 17.007 1.00 95.19 208 ILE A C 1
ATOM 1539 O O . ILE A 1 208 ? -10.624 -1.555 17.836 1.00 95.19 208 ILE A O 1
ATOM 1543 N N . VAL A 1 209 ? -9.238 -1.669 16.055 1.00 95.00 209 VAL A N 1
ATOM 1544 C CA . VAL A 1 209 ? -9.281 -3.126 15.891 1.00 95.00 209 VAL A CA 1
ATOM 1545 C C . VAL A 1 209 ? -8.421 -3.809 16.953 1.00 95.00 209 VAL A C 1
ATOM 1547 O O . VAL A 1 209 ? -8.828 -4.831 17.502 1.00 95.00 209 VAL A O 1
ATOM 1550 N N . GLY A 1 210 ? -7.251 -3.241 17.258 1.00 93.75 210 GLY A N 1
ATOM 1551 C CA . GLY A 1 210 ? -6.354 -3.720 18.308 1.00 93.75 210 GLY A CA 1
ATOM 1552 C C . GLY A 1 210 ? -4.999 -3.008 18.300 1.00 93.75 210 GLY A C 1
ATOM 1553 O O . GLY A 1 210 ? -4.687 -2.260 17.373 1.00 93.75 210 GLY A O 1
ATOM 1554 N N . GLY A 1 211 ? -4.205 -3.226 19.349 1.00 91.88 211 GLY A N 1
ATOM 1555 C CA . GLY A 1 211 ? -2.811 -2.773 19.400 1.00 91.88 211 GLY A CA 1
ATOM 1556 C C . GLY A 1 211 ? -1.899 -3.674 18.564 1.00 91.88 211 GLY A C 1
ATOM 1557 O O . GLY A 1 211 ? -2.147 -4.877 18.461 1.00 91.88 211 GLY A O 1
ATOM 1558 N N . LEU A 1 212 ? -0.845 -3.095 17.990 1.00 90.44 212 LEU A N 1
ATOM 1559 C CA . LEU A 1 212 ? 0.185 -3.800 17.216 1.00 90.44 212 LEU A CA 1
ATOM 1560 C C . LEU A 1 212 ? 1.389 -4.214 18.089 1.00 90.44 212 LEU A C 1
ATOM 1562 O O . LEU A 1 212 ? 2.434 -4.612 17.584 1.00 90.44 212 LEU A O 1
ATOM 1566 N N . GLY A 1 213 ? 1.203 -4.220 19.413 1.00 83.44 213 GLY A N 1
ATOM 1567 C CA . GLY A 1 213 ? 2.159 -4.759 20.376 1.00 83.44 213 GLY A CA 1
ATOM 1568 C C . GLY A 1 213 ? 3.437 -3.930 20.476 1.00 83.44 213 GLY A C 1
ATOM 1569 O O . GLY A 1 213 ? 3.395 -2.708 20.437 1.00 83.44 213 GLY A O 1
ATOM 1570 N N . GLU A 1 214 ? 4.574 -4.611 20.640 1.00 80.31 214 GLU A N 1
ATOM 1571 C CA . GLU A 1 214 ? 5.904 -3.981 20.715 1.00 80.31 214 GLU A CA 1
ATOM 1572 C C . GLU A 1 214 ? 6.468 -3.595 19.337 1.00 80.31 214 GLU A C 1
ATOM 1574 O O . GLU A 1 214 ? 7.567 -3.052 19.266 1.00 80.31 214 GLU A O 1
ATOM 1579 N N . SER A 1 215 ? 5.761 -3.900 18.244 1.00 74.38 215 SER A N 1
ATOM 1580 C CA . SER A 1 215 ? 6.157 -3.446 16.913 1.00 74.38 215 SER A CA 1
ATOM 1581 C C . SER A 1 215 ? 5.840 -1.964 16.786 1.00 74.38 215 SER A C 1
ATOM 1583 O O . SER A 1 215 ? 4.693 -1.571 16.584 1.00 74.38 215 SER A O 1
ATOM 1585 N N . GLU A 1 216 ? 6.873 -1.151 16.958 1.00 79.94 216 GLU A N 1
ATOM 1586 C CA . GLU A 1 216 ? 6.832 0.285 16.727 1.00 79.94 216 GLU A CA 1
ATOM 1587 C C . GLU A 1 216 ? 7.048 0.532 15.227 1.00 79.94 216 GLU A C 1
ATOM 1589 O O . GLU A 1 216 ? 7.989 -0.001 14.657 1.00 79.94 216 GLU A O 1
ATOM 1594 N N . ASN A 1 217 ? 6.233 1.377 14.592 1.00 89.12 217 ASN A N 1
ATOM 1595 C CA . ASN A 1 217 ? 6.372 1.806 13.193 1.00 89.12 217 ASN A CA 1
ATOM 1596 C C . ASN A 1 217 ? 5.992 0.758 12.128 1.00 89.12 217 ASN A C 1
ATOM 1598 O O . ASN A 1 217 ? 6.737 0.529 11.173 1.00 89.12 217 ASN A O 1
ATOM 1602 N N . VAL A 1 218 ? 4.799 0.168 12.227 1.00 93.56 218 VAL A N 1
ATOM 1603 C CA . VAL A 1 218 ? 4.192 -0.596 11.123 1.00 93.56 218 VAL A CA 1
ATOM 1604 C C . VAL A 1 218 ? 3.808 0.367 9.992 1.00 93.56 218 VAL A C 1
ATOM 1606 O O . VAL A 1 218 ? 2.713 0.937 9.968 1.00 93.56 218 VAL A O 1
ATOM 1609 N N . THR A 1 219 ? 4.734 0.550 9.053 1.00 93.69 219 THR A N 1
ATOM 1610 C CA . THR A 1 219 ? 4.627 1.458 7.904 1.00 93.69 219 THR A CA 1
ATOM 1611 C C . THR A 1 219 ? 3.882 0.832 6.728 1.00 93.69 219 THR A C 1
ATOM 1613 O O . THR A 1 219 ? 3.212 1.544 5.995 1.00 93.69 219 THR A O 1
ATOM 1616 N N . GLY A 1 220 ? 3.914 -0.495 6.577 1.00 95.00 220 GLY A N 1
ATOM 1617 C CA . GLY A 1 220 ? 3.202 -1.192 5.502 1.00 95.00 220 GLY A CA 1
ATOM 1618 C C . GLY A 1 220 ? 2.106 -2.135 5.993 1.00 95.00 220 GLY A C 1
ATOM 1619 O O . GLY A 1 220 ? 2.283 -2.821 7.000 1.00 95.00 220 GLY A O 1
ATOM 1620 N N . LEU A 1 221 ? 1.005 -2.241 5.246 1.00 97.12 221 LEU A N 1
ATOM 1621 C CA . LEU A 1 221 ? -0.061 -3.232 5.434 1.00 97.12 221 LEU A CA 1
ATOM 1622 C C . LEU A 1 221 ? -0.380 -3.916 4.101 1.00 97.12 221 LEU A C 1
ATOM 1624 O O . LEU A 1 221 ? -0.646 -3.258 3.104 1.00 97.12 221 LEU A O 1
ATOM 1628 N N . ALA A 1 222 ? -0.413 -5.248 4.081 1.00 97.62 222 ALA A N 1
ATOM 1629 C CA . ALA A 1 222 ? -0.836 -5.998 2.898 1.00 97.62 222 ALA A CA 1
ATOM 1630 C C . ALA A 1 222 ? -1.411 -7.371 3.262 1.00 97.62 222 ALA A C 1
ATOM 1632 O O . ALA A 1 222 ? -1.327 -7.827 4.406 1.00 97.62 222 ALA A O 1
ATOM 1633 N N . ARG A 1 223 ? -1.981 -8.061 2.273 1.00 97.25 223 ARG A N 1
ATOM 1634 C CA . ARG A 1 223 ? -2.402 -9.461 2.369 1.00 97.25 223 ARG A CA 1
ATOM 1635 C C . ARG A 1 223 ? -1.540 -10.372 1.509 1.00 97.25 223 ARG A C 1
ATOM 1637 O O . ARG A 1 223 ? -1.318 -10.100 0.335 1.00 97.25 223 ARG A O 1
ATOM 1644 N N . ALA A 1 224 ? -1.151 -11.513 2.069 1.00 96.94 224 ALA A N 1
ATOM 1645 C CA . ALA A 1 224 ? -0.572 -12.623 1.315 1.00 96.94 224 ALA A CA 1
ATOM 1646 C C . ALA A 1 224 ? -1.360 -13.901 1.627 1.00 96.94 224 ALA A C 1
ATOM 1648 O O . ALA A 1 224 ? -1.472 -14.299 2.783 1.00 96.94 224 ALA A O 1
ATOM 1649 N N . GLY A 1 225 ? -1.980 -14.518 0.617 1.00 94.62 225 GLY A N 1
ATOM 1650 C CA . GLY A 1 225 ? -2.819 -15.711 0.812 1.00 94.62 225 GLY A CA 1
ATOM 1651 C C . GLY A 1 225 ? -3.977 -15.510 1.799 1.00 94.62 225 GLY A C 1
ATOM 1652 O O . GLY A 1 225 ? -4.341 -16.431 2.527 1.00 94.62 225 GLY A O 1
ATOM 1653 N N . GLY A 1 226 ? -4.526 -14.292 1.868 1.00 93.38 226 GLY A N 1
ATOM 1654 C CA . GLY A 1 226 ? -5.576 -13.899 2.816 1.00 93.38 226 GLY A CA 1
ATOM 1655 C C . GLY A 1 226 ? -5.072 -13.527 4.216 1.00 93.38 226 GLY A C 1
ATOM 1656 O O . GLY A 1 226 ? -5.814 -12.903 4.980 1.00 93.38 226 GLY A O 1
ATOM 1657 N N . GLN A 1 227 ? -3.816 -13.836 4.544 1.00 96.44 227 GLN A N 1
ATOM 1658 C CA . GLN A 1 227 ? -3.193 -13.451 5.804 1.00 96.44 227 GLN A CA 1
ATOM 1659 C C . GLN A 1 227 ? -2.889 -11.953 5.807 1.00 96.44 227 GLN A C 1
ATOM 1661 O O . GLN A 1 227 ? -2.223 -11.464 4.899 1.00 96.44 227 GLN A O 1
ATOM 1666 N N . LEU A 1 228 ? -3.348 -11.242 6.840 1.00 96.88 228 LEU A N 1
ATOM 1667 C CA . LEU A 1 228 ? -2.977 -9.849 7.068 1.00 96.88 228 LEU A CA 1
ATOM 1668 C C . LEU A 1 228 ? -1.537 -9.786 7.584 1.00 96.88 228 LEU A C 1
ATOM 1670 O O . LEU A 1 228 ? -1.198 -10.459 8.565 1.00 96.88 228 LEU A O 1
ATOM 1674 N N . LEU A 1 229 ? -0.720 -8.978 6.921 1.00 97.06 229 LEU A N 1
ATOM 1675 C CA . LEU A 1 229 ? 0.675 -8.725 7.244 1.00 97.06 229 LEU A CA 1
ATOM 1676 C C . LEU A 1 229 ? 0.867 -7.232 7.516 1.00 97.06 229 LEU A C 1
ATOM 1678 O O . LEU A 1 229 ? 0.295 -6.394 6.819 1.00 97.06 229 LEU A O 1
ATOM 1682 N N . GLY A 1 230 ? 1.690 -6.923 8.509 1.00 96.44 230 GLY A N 1
ATOM 1683 C CA . GLY A 1 230 ? 2.278 -5.606 8.698 1.00 96.44 230 GLY A CA 1
ATOM 1684 C C . GLY A 1 230 ? 3.778 -5.648 8.427 1.00 96.44 230 GLY A C 1
ATOM 1685 O O . GLY A 1 230 ? 4.434 -6.670 8.647 1.00 96.44 230 GLY A O 1
ATOM 1686 N N . PHE A 1 231 ? 4.314 -4.535 7.952 1.00 96.25 231 PHE A N 1
ATOM 1687 C CA . PHE A 1 231 ? 5.725 -4.362 7.645 1.00 96.25 231 PHE A CA 1
ATOM 1688 C C . PHE A 1 231 ? 6.249 -3.191 8.456 1.00 96.25 231 PHE A C 1
ATOM 1690 O O . PHE A 1 231 ? 5.776 -2.069 8.319 1.00 96.25 231 PHE A O 1
ATOM 1697 N N . ASP A 1 232 ? 7.184 -3.491 9.342 1.00 94.00 232 ASP A N 1
ATOM 1698 C CA . ASP A 1 232 ? 7.792 -2.547 10.267 1.00 94.00 232 ASP A CA 1
ATOM 1699 C C . ASP A 1 232 ? 8.993 -1.846 9.606 1.00 94.00 232 ASP A C 1
ATOM 1701 O O . ASP A 1 232 ? 9.810 -2.484 8.930 1.00 94.00 232 ASP A O 1
ATOM 1705 N N . GLY A 1 233 ? 9.127 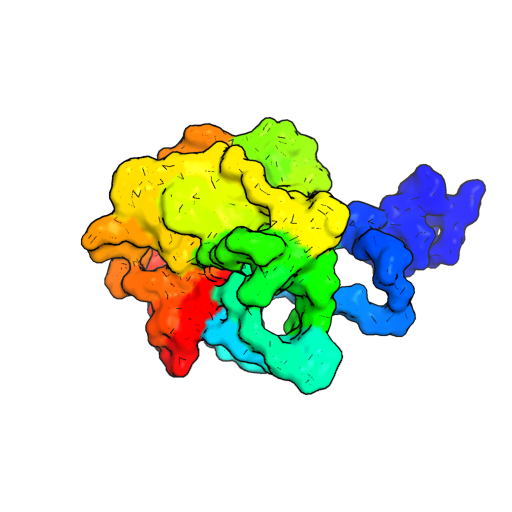-0.538 9.826 1.00 91.94 233 GLY A N 1
ATOM 1706 C CA . GLY A 1 233 ? 10.277 0.257 9.397 1.00 91.94 233 GLY A CA 1
ATOM 1707 C C . GLY A 1 233 ? 11.635 -0.269 9.885 1.00 91.94 233 GLY A C 1
ATOM 1708 O O . GLY A 1 233 ? 12.646 0.006 9.236 1.00 91.94 233 GLY A O 1
ATOM 1709 N N . ASP A 1 234 ? 11.670 -1.074 10.948 1.00 90.94 234 ASP A N 1
ATOM 1710 C CA . ASP A 1 234 ? 12.875 -1.722 11.485 1.00 90.94 234 ASP A CA 1
ATOM 1711 C C . ASP A 1 234 ? 13.149 -3.121 10.894 1.00 90.94 234 ASP A C 1
ATOM 1713 O O . ASP A 1 234 ? 14.091 -3.807 11.303 1.00 90.94 234 ASP A O 1
ATOM 1717 N N . GLY A 1 235 ? 12.347 -3.559 9.919 1.00 89.56 235 GLY A N 1
ATOM 1718 C CA . GLY A 1 235 ? 12.588 -4.795 9.172 1.00 89.56 235 GLY A CA 1
ATOM 1719 C C . GLY A 1 235 ? 11.865 -6.016 9.699 1.00 89.56 235 GLY A C 1
ATOM 1720 O O . GLY A 1 235 ? 12.155 -7.133 9.268 1.00 89.56 235 GLY A O 1
ATOM 1721 N N . THR A 1 236 ? 10.906 -5.852 10.599 1.00 93.19 236 THR A N 1
ATOM 1722 C CA . THR A 1 236 ? 10.066 -6.966 11.042 1.00 93.19 236 THR A CA 1
ATOM 1723 C C . THR A 1 236 ? 8.865 -7.120 10.110 1.00 93.19 236 THR A C 1
ATOM 1725 O O . THR A 1 236 ? 8.189 -6.151 9.779 1.00 93.19 236 THR A O 1
ATOM 1728 N N . VAL A 1 237 ? 8.565 -8.348 9.689 1.00 94.38 237 VAL A N 1
ATOM 1729 C CA . VAL A 1 237 ? 7.239 -8.682 9.151 1.00 94.38 237 VAL A CA 1
ATOM 1730 C C . VAL A 1 237 ? 6.400 -9.218 10.301 1.00 94.38 237 VAL A C 1
ATOM 1732 O O . VAL A 1 237 ? 6.820 -10.143 11.002 1.00 94.38 237 VAL A O 1
ATOM 1735 N N . VAL A 1 238 ? 5.226 -8.632 10.507 1.00 94.25 238 VAL A N 1
ATOM 1736 C CA . VAL A 1 238 ? 4.277 -9.031 11.544 1.00 94.25 238 VAL A CA 1
ATOM 1737 C C . VAL A 1 238 ? 3.073 -9.712 10.914 1.00 94.25 238 VAL A C 1
ATOM 1739 O O . VAL A 1 238 ? 2.386 -9.153 10.066 1.00 94.25 238 VAL A O 1
ATOM 1742 N N . VAL A 1 239 ? 2.796 -10.943 11.325 1.00 94.88 239 VAL A N 1
ATOM 1743 C CA . VAL A 1 239 ? 1.591 -11.666 10.919 1.00 94.88 239 VAL A CA 1
ATOM 1744 C C . VAL A 1 239 ? 0.476 -11.286 11.881 1.00 94.88 239 VAL A C 1
ATOM 1746 O O . VAL A 1 239 ? 0.535 -11.628 13.062 1.00 94.88 239 VAL A O 1
ATOM 1749 N N . LEU A 1 240 ? -0.534 -10.573 11.386 1.00 94.19 240 LEU A N 1
ATOM 1750 C CA . LEU A 1 240 ? -1.611 -10.028 12.205 1.00 94.19 240 LEU A CA 1
ATOM 1751 C C . LEU A 1 240 ? -2.839 -10.932 12.122 1.00 94.19 240 LEU A C 1
ATOM 1753 O O . LEU A 1 240 ? -3.433 -11.107 11.059 1.00 94.19 240 LEU A O 1
ATOM 1757 N N . THR A 1 241 ? -3.259 -11.491 13.254 1.00 92.69 241 THR A N 1
ATOM 1758 C CA . THR A 1 241 ? -4.503 -12.268 13.337 1.00 92.69 241 THR A CA 1
ATOM 1759 C C . THR A 1 241 ? -5.487 -11.567 14.269 1.00 92.69 241 THR A C 1
ATOM 1761 O O . THR A 1 241 ? -5.360 -11.710 15.488 1.00 92.69 241 THR A O 1
ATOM 1764 N N . PRO A 1 242 ? -6.475 -10.824 13.736 1.00 86.00 242 PRO A N 1
ATOM 1765 C CA . PRO A 1 242 ? -7.518 -10.214 14.553 1.00 86.00 242 PRO A CA 1
ATOM 1766 C C . PRO A 1 242 ? -8.359 -11.285 15.267 1.00 86.00 242 PRO A C 1
ATOM 1768 O O . PRO A 1 242 ? -8.934 -12.170 14.633 1.00 86.00 242 PRO A O 1
ATOM 1771 N N . GLN A 1 243 ? -8.446 -11.210 16.593 1.00 83.19 243 GLN A N 1
ATOM 1772 C CA . GLN A 1 243 ? -9.207 -12.118 17.452 1.00 83.19 243 GLN A CA 1
ATOM 1773 C C . GLN A 1 243 ? -9.957 -11.315 18.518 1.00 83.19 243 GLN A C 1
ATOM 1775 O O . GLN A 1 243 ? -9.372 -10.876 19.499 1.00 83.19 243 GLN A O 1
ATOM 1780 N N . ASN A 1 244 ? -11.276 -11.150 18.371 1.00 77.75 244 ASN A N 1
ATOM 1781 C CA . ASN A 1 244 ? -12.142 -10.547 19.400 1.00 77.75 244 ASN A CA 1
ATOM 1782 C C . ASN A 1 244 ? -11.663 -9.181 19.958 1.00 77.75 244 ASN A C 1
ATOM 1784 O O . ASN A 1 244 ? -11.889 -8.895 21.133 1.00 77.75 244 ASN A O 1
ATOM 1788 N N . GLY A 1 245 ? -11.026 -8.340 19.135 1.00 74.12 245 GLY A N 1
ATOM 1789 C CA . GLY A 1 245 ? -10.492 -7.031 19.550 1.00 74.12 245 GLY A CA 1
ATOM 1790 C C . GLY A 1 245 ? -9.043 -7.050 20.057 1.00 74.12 245 GLY A C 1
ATOM 1791 O O . GLY A 1 245 ? -8.530 -6.023 20.489 1.00 74.12 245 GLY A O 1
ATOM 1792 N N . GLU A 1 246 ? -8.380 -8.204 20.005 1.00 82.50 246 GLU A N 1
ATOM 1793 C CA . GLU A 1 246 ? -6.931 -8.340 20.152 1.00 82.50 246 GLU A CA 1
ATOM 1794 C C . GLU A 1 246 ? -6.313 -8.733 18.805 1.00 82.50 246 GLU A C 1
ATOM 1796 O O . GLU A 1 246 ? -6.985 -9.300 17.940 1.00 82.50 246 GLU A O 1
ATOM 1801 N N . ILE A 1 247 ? -5.028 -8.445 18.611 1.00 86.44 247 ILE A N 1
ATOM 1802 C CA . ILE A 1 247 ? -4.276 -8.884 17.434 1.00 86.44 247 ILE A CA 1
ATOM 1803 C C . ILE A 1 247 ? -3.188 -9.829 17.926 1.00 86.44 247 ILE A C 1
ATOM 1805 O O . ILE A 1 247 ? -2.303 -9.430 18.678 1.00 86.44 247 ILE A O 1
ATOM 1809 N N . ALA A 1 248 ? -3.266 -11.098 17.526 1.00 84.69 248 ALA A N 1
ATOM 1810 C CA . ALA A 1 248 ? -2.159 -12.019 17.741 1.00 84.69 248 ALA A CA 1
ATOM 1811 C C . ALA A 1 248 ? -1.068 -11.727 16.706 1.00 84.69 248 ALA A C 1
ATOM 1813 O O . ALA A 1 248 ? -1.376 -11.584 15.520 1.00 84.69 248 ALA A O 1
ATOM 1814 N N . ILE A 1 249 ? 0.176 -11.642 17.179 1.00 87.44 249 ILE A N 1
ATOM 1815 C CA . ILE A 1 249 ? 1.338 -11.230 16.391 1.00 87.44 249 ILE A CA 1
ATOM 1816 C C . ILE A 1 249 ? 2.364 -12.361 16.379 1.00 87.44 249 ILE A C 1
ATOM 1818 O O . ILE A 1 249 ? 2.804 -12.827 17.432 1.00 87.44 249 ILE A O 1
ATOM 1822 N N . GLU A 1 250 ? 2.760 -12.778 15.182 1.00 90.25 250 GLU A N 1
ATOM 1823 C CA . GLU A 1 250 ? 3.972 -13.565 14.942 1.00 90.25 250 GLU A CA 1
ATOM 1824 C C . GLU A 1 250 ? 4.969 -12.687 14.183 1.00 90.25 250 GLU A C 1
ATOM 1826 O O . GLU A 1 250 ? 4.601 -12.038 13.206 1.00 90.25 250 GLU A O 1
ATOM 1831 N N . THR A 1 251 ? 6.217 -12.634 14.651 1.00 90.12 251 THR A N 1
ATOM 1832 C CA . THR A 1 251 ? 7.250 -11.761 14.088 1.00 90.12 251 THR A CA 1
ATOM 1833 C C . THR A 1 251 ? 8.264 -12.548 13.269 1.00 90.12 251 THR A C 1
ATOM 1835 O O . THR A 1 251 ? 8.714 -13.632 13.651 1.00 90.12 251 THR A O 1
ATOM 1838 N N . ILE A 1 252 ? 8.655 -11.972 12.137 1.00 91.50 252 ILE A N 1
ATOM 1839 C CA . ILE A 1 252 ? 9.643 -12.527 11.218 1.00 91.50 252 ILE A CA 1
ATOM 1840 C C . ILE A 1 252 ? 10.682 -11.439 10.975 1.00 91.50 252 ILE A C 1
ATOM 1842 O O . ILE A 1 252 ? 10.424 -10.456 10.286 1.00 91.50 252 ILE A O 1
ATOM 1846 N N . ALA A 1 253 ? 11.854 -11.595 11.587 1.00 91.56 253 ALA A N 1
ATOM 1847 C CA . ALA A 1 253 ? 12.930 -10.624 11.453 1.00 91.56 253 ALA A CA 1
ATOM 1848 C C . ALA A 1 253 ? 13.539 -10.668 10.044 1.00 91.56 253 ALA A C 1
ATOM 1850 O O . ALA A 1 253 ? 13.864 -11.742 9.527 1.00 91.56 253 ALA A O 1
ATOM 1851 N N . THR A 1 254 ? 13.747 -9.494 9.458 1.00 90.94 254 THR A N 1
ATOM 1852 C CA . THR A 1 254 ? 14.502 -9.290 8.217 1.00 90.94 254 THR A CA 1
ATOM 1853 C C . THR A 1 254 ? 15.576 -8.221 8.444 1.00 90.94 254 THR A C 1
ATOM 1855 O O . THR A 1 254 ? 15.611 -7.582 9.491 1.00 90.94 254 THR A O 1
ATOM 1858 N N . GLU A 1 255 ? 16.486 -8.039 7.487 1.00 92.38 255 GLU A N 1
ATOM 1859 C CA . GLU A 1 255 ? 17.535 -7.003 7.549 1.00 92.38 255 GLU A CA 1
ATOM 1860 C C . GLU A 1 255 ? 17.139 -5.714 6.799 1.00 92.38 255 GLU A C 1
ATOM 1862 O O . GLU A 1 255 ? 17.997 -4.905 6.448 1.00 92.38 255 GLU A O 1
ATOM 1867 N N . MET A 1 256 ? 15.850 -5.551 6.495 1.00 93.00 256 MET A N 1
ATOM 1868 C CA . MET A 1 256 ? 15.327 -4.493 5.627 1.00 93.00 256 MET A CA 1
ATOM 1869 C C . MET A 1 256 ? 14.718 -3.343 6.434 1.00 93.00 256 MET A C 1
ATOM 1871 O O . MET A 1 256 ? 14.532 -3.463 7.632 1.00 93.00 256 MET A O 1
ATOM 1875 N N . SER A 1 257 ? 14.400 -2.225 5.785 1.00 94.12 257 SER A N 1
ATOM 1876 C CA . SER A 1 257 ? 13.614 -1.140 6.385 1.00 94.12 257 SER A CA 1
ATOM 1877 C C . SER A 1 257 ? 12.442 -0.857 5.461 1.00 94.12 257 SER A C 1
ATOM 1879 O O . SER A 1 257 ? 12.642 -0.365 4.351 1.00 94.12 257 SER A O 1
ATOM 1881 N N . TRP A 1 258 ? 11.241 -1.261 5.870 1.00 95.94 258 TRP A N 1
ATOM 1882 C CA . TRP A 1 258 ? 10.066 -1.222 5.004 1.00 95.94 258 TRP A CA 1
ATOM 1883 C C . TRP A 1 258 ? 9.443 0.175 4.978 1.00 95.94 258 TRP A C 1
ATOM 1885 O O . TRP A 1 258 ? 9.409 0.874 5.993 1.00 95.94 258 TRP A O 1
ATOM 1895 N N . ARG A 1 259 ? 8.965 0.597 3.803 1.00 94.94 259 ARG A N 1
ATOM 1896 C CA . ARG A 1 259 ? 8.310 1.902 3.622 1.00 94.94 259 ARG A CA 1
ATOM 1897 C C . ARG A 1 259 ? 6.830 1.784 3.323 1.00 94.94 259 ARG A C 1
ATOM 1899 O O . ARG A 1 259 ? 6.065 2.410 4.029 1.00 94.94 259 ARG A O 1
ATOM 1906 N N . GLY A 1 260 ? 6.484 0.937 2.360 1.00 94.94 260 GLY A N 1
ATOM 1907 C CA . GLY A 1 260 ? 5.107 0.715 1.953 1.00 94.94 260 GLY A CA 1
ATOM 1908 C C . GLY A 1 260 ? 4.893 -0.699 1.427 1.00 94.94 260 GLY A C 1
ATOM 1909 O O . GLY A 1 260 ? 5.839 -1.430 1.097 1.00 94.94 260 GLY A O 1
ATOM 1910 N N . ALA A 1 261 ? 3.633 -1.088 1.361 1.00 96.69 261 ALA A N 1
ATOM 1911 C CA . ALA A 1 261 ? 3.144 -2.403 1.028 1.00 96.69 261 ALA A CA 1
ATOM 1912 C C . ALA A 1 261 ? 1.801 -2.292 0.303 1.00 96.69 261 ALA A C 1
ATOM 1914 O O . ALA A 1 261 ? 0.964 -1.455 0.605 1.00 96.69 261 ALA A O 1
ATOM 1915 N N . ALA A 1 262 ? 1.571 -3.197 -0.636 1.00 97.19 262 ALA A N 1
ATOM 1916 C CA . ALA A 1 262 ? 0.292 -3.320 -1.301 1.00 97.19 262 ALA A CA 1
ATOM 1917 C C . ALA A 1 262 ? -0.022 -4.783 -1.567 1.00 97.19 262 ALA A C 1
ATOM 1919 O O . ALA A 1 262 ? 0.852 -5.614 -1.819 1.00 97.19 262 ALA A O 1
ATOM 1920 N N . SER A 1 263 ? -1.302 -5.102 -1.566 1.00 96.25 263 SER A N 1
ATOM 1921 C CA . SER A 1 263 ? -1.816 -6.353 -2.099 1.00 96.25 263 SER A CA 1
ATOM 1922 C C . SER A 1 263 ? -3.069 -6.039 -2.873 1.00 96.25 263 SER A C 1
ATOM 1924 O O . SER A 1 263 ? -3.809 -5.133 -2.493 1.00 96.25 263 SER A O 1
ATOM 1926 N N . ARG A 1 264 ? -3.326 -6.826 -3.910 1.00 90.06 264 ARG A N 1
ATOM 1927 C CA . ARG A 1 264 ? -4.614 -6.772 -4.583 1.00 90.06 264 ARG A CA 1
ATOM 1928 C C . ARG A 1 264 ? -5.735 -7.071 -3.563 1.00 90.06 264 ARG A C 1
ATOM 1930 O O . ARG A 1 264 ? -5.551 -8.031 -2.800 1.00 90.06 264 ARG A O 1
ATOM 1937 N N . PRO A 1 265 ? -6.807 -6.257 -3.516 1.00 74.12 265 PRO A N 1
ATOM 1938 C CA . PRO A 1 265 ? -7.953 -6.493 -2.638 1.00 74.12 265 PRO A CA 1
ATOM 1939 C C . PRO A 1 265 ? -8.616 -7.858 -2.883 1.00 74.12 265 PRO A C 1
ATOM 1941 O O . PRO A 1 265 ? -8.536 -8.382 -4.023 1.00 74.12 265 PRO A O 1
#

Nearest PDB structures (foldseek):
  6uro-assembly1_A  TM=4.196E-01  e=8.088E-02  Homo sapiens
  6dnh-assembly1_A  TM=3.900E-01  e=8.547E-02  Homo sapiens
  6bm0-assembly1_A  TM=4.158E-01  e=1.852E-01  Homo sapiens
  7e7v-assembly2_B  TM=4.856E-01  e=4.735E-01  Ralstonia solanacearum
  8e3q-assembly1_A  TM=3.583E-01  e=2.186E-01  Homo sapiens

Solvent-accessible surface area (backbone atoms only — not comparable to full-atom values): 13487 Å² total; per-residue (Å²): 123,61,43,90,60,71,83,82,49,32,49,92,74,29,58,39,69,82,53,86,84,49,50,54,92,51,50,71,68,85,83,57,79,74,89,70,65,77,47,44,63,45,64,83,44,28,19,38,37,24,56,26,50,40,37,25,38,22,55,44,52,86,85,56,62,73,40,83,57,24,52,28,21,48,85,92,41,80,41,58,36,46,26,23,22,21,36,97,63,18,43,32,31,31,34,28,90,47,30,36,28,41,26,19,71,73,60,19,47,34,44,82,68,30,30,33,68,90,48,76,68,53,54,13,25,22,40,35,57,25,42,46,51,77,64,43,60,83,89,40,72,38,43,34,32,26,52,58,45,38,35,23,43,47,45,82,60,95,58,28,54,44,77,45,83,73,48,71,55,62,93,71,44,29,59,43,13,11,33,34,64,49,101,83,20,38,34,32,29,25,32,47,97,83,43,21,28,35,34,34,41,35,52,96,44,76,47,77,49,23,55,50,60,90,51,64,48,36,11,12,25,30,32,26,54,82,43,42,34,35,26,17,41,79,12,36,37,33,40,49,43,83,50,99,60,37,46,50,76,49,80,44,84,52,98,48,41,35,37,13,14,18,25,54,119

Sequence (265 aa):
QEDLDDDGLGDACDPDKDGDGLELHCEPVAAWDLDDARPGVAAPGVAYVTDGAQLYRVDPNPPYVPQPVAAFTEGDEAVSVLELAIDRCGVLHGVREGALLACHPEDGRCWALASLGENAPPQGLSFVDGALLDGAPADVEFLLGSSGKLLYRVSEQGGALEYAPLFEYPELLTIAGDLLESEAGVLVSMHDLFEDKLGRVQGDSFDIVGGLGESENVTGLARAGGQLLGFDGDGTVVVLTPQNGEIAIETIATEMSWRGAASRP

Secondary structure (DSSP, 8-state):
---SS-SSS-TTT-SSSS-SS--TTSS--TTS-GGG--S--PPTT-EEEESSSEEEEE-SSTT---EEEEE-EETTEE----EEEE-TT--EEEEETTEEEEE-TTT-EEEEEEE-TTPPPPSEEEEEEGGGTT---TT-EEEEEEETTEEEEEEE-SSBEEEEEEEEPPTT-EEEEEEEEETTEEEEEEE-SSSEEEEEEETTEEEEEEE-TT---EEEEEEETTEEEEEETTSEEEEEEEETTEEEEEEEE-S----EEEE--

Foldseek 3Di:
DPPQQPPPAHCVRDLDNNNPPDGVLLPDDCPPVPPPCPPPAADALWKWFDLFFWIWIFALDPPRDTDTAETADAVNHGGTFQAWEAELSRFIWTDDAFFIWGHRNRYNYIDGQATQPPDGFALAWYKEQPCQAANPPRSDIFIWGFFFFFIWTWDDDPRYIDTHTRAGHDPQKTFLAYWDDDPNAIWTWIDGPPFIFIKGDGHHDIDTLETPPPQHRQHEWEGHNNFIWTAGQQAWIWGWDRDPSYTDTDIDHDNGGTRYMYHND

Radius of gyration: 18.45 Å; Cα contacts (8 Å, |Δi|>4): 740; chains: 1; bounding box: 40×40×58 Å

Mean predicted aligned error: 6.63 Å

pLDDT: mean 88.63, std 12.32, range [45.31, 98.56]